Protein AF-A0A7S2BWW7-F1 (afdb_monomer_lite)

pLDDT: mean 84.03, std 14.35, range [39.75, 96.69]

Organism: NCBI:txid236787

Structure (mmCIF, N/CA/C/O backbone):
data_AF-A0A7S2BWW7-F1
#
_entry.id   AF-A0A7S2BWW7-F1
#
loop_
_atom_site.group_PDB
_atom_site.id
_atom_site.type_symbol
_atom_site.label_atom_id
_atom_site.label_alt_id
_atom_site.label_comp_id
_atom_site.label_asym_id
_atom_site.label_entity_id
_atom_site.label_seq_id
_atom_site.pdbx_PDB_ins_code
_atom_site.Cartn_x
_atom_site.Cartn_y
_atom_site.Cartn_z
_atom_site.occupancy
_atom_site.B_iso_or_equiv
_atom_site.auth_seq_id
_atom_site.auth_comp_id
_atom_site.auth_asym_id
_atom_site.auth_atom_id
_atom_site.pdbx_PDB_model_num
ATOM 1 N N . GLY A 1 1 ? 4.206 -3.929 -19.848 1.00 82.94 1 GLY A N 1
ATOM 2 C CA . GLY A 1 1 ? 3.733 -5.134 -20.557 1.00 82.94 1 GLY A CA 1
ATOM 3 C C . GLY A 1 1 ? 4.224 -6.505 -20.067 1.00 82.94 1 GLY A C 1
ATOM 4 O O . GLY A 1 1 ? 3.739 -7.484 -20.612 1.00 82.94 1 GLY A O 1
ATOM 5 N N . VAL A 1 2 ? 5.142 -6.658 -19.105 1.00 87.12 2 VAL A N 1
ATOM 6 C CA . VAL A 1 2 ? 5.668 -7.960 -18.626 1.00 87.12 2 VAL A CA 1
ATOM 7 C C . VAL A 1 2 ? 4.567 -8.856 -18.038 1.00 87.12 2 VAL A C 1
ATOM 9 O O . VAL A 1 2 ? 4.389 -9.990 -18.489 1.00 87.12 2 VAL A O 1
ATOM 12 N N . ASP A 1 3 ? 3.767 -8.343 -17.098 1.00 87.44 3 ASP A N 1
ATOM 13 C CA . ASP A 1 3 ? 2.652 -9.113 -16.510 1.00 87.44 3 ASP A CA 1
ATOM 14 C C . ASP A 1 3 ? 1.534 -9.364 -17.531 1.00 87.44 3 ASP A C 1
ATOM 16 O O . ASP A 1 3 ? 0.831 -10.370 -17.484 1.00 87.44 3 ASP A O 1
ATOM 20 N N . ARG A 1 4 ? 1.416 -8.466 -18.512 1.00 88.38 4 ARG A N 1
ATOM 21 C CA . ARG A 1 4 ? 0.372 -8.467 -19.541 1.00 88.38 4 ARG A CA 1
ATOM 22 C C . ARG A 1 4 ? 0.816 -9.100 -20.854 1.00 88.38 4 ARG A C 1
ATOM 24 O O . ARG A 1 4 ? 0.099 -9.011 -21.839 1.00 88.38 4 ARG A O 1
ATOM 31 N N . ARG A 1 5 ? 1.961 -9.790 -20.884 1.00 89.50 5 ARG A N 1
ATOM 32 C CA . ARG A 1 5 ? 2.570 -10.360 -22.103 1.00 89.50 5 ARG A CA 1
ATOM 33 C C . ARG A 1 5 ? 1.681 -11.332 -22.887 1.00 89.50 5 ARG A C 1
ATOM 35 O O . ARG A 1 5 ? 1.943 -11.561 -24.057 1.00 89.50 5 ARG A O 1
ATOM 42 N N . GLY A 1 6 ? 0.652 -11.910 -22.262 1.00 87.94 6 GLY A N 1
ATOM 43 C CA . GLY A 1 6 ? -0.343 -12.762 -22.928 1.00 87.94 6 GLY A CA 1
ATOM 44 C C . GLY A 1 6 ? -1.545 -12.006 -23.513 1.00 87.94 6 GLY A C 1
ATOM 45 O O . GLY A 1 6 ? -2.359 -12.603 -24.209 1.00 87.94 6 GLY A O 1
ATOM 46 N N . GLN A 1 7 ? -1.672 -10.708 -23.240 1.00 90.44 7 GLN A N 1
ATOM 47 C CA . GLN A 1 7 ? -2.794 -9.864 -23.651 1.00 90.44 7 GLN A CA 1
ATOM 48 C C . GLN A 1 7 ? -2.414 -9.032 -24.878 1.00 90.44 7 GLN A C 1
ATOM 50 O O . GLN A 1 7 ? -1.269 -8.613 -25.021 1.00 90.44 7 GLN A O 1
ATOM 55 N N . PHE A 1 8 ? -3.361 -8.756 -25.772 1.00 87.06 8 PHE A N 1
ATOM 56 C CA . PHE A 1 8 ? -3.131 -7.820 -26.877 1.00 87.06 8 PHE A CA 1
ATOM 57 C C . PHE A 1 8 ? -3.004 -6.373 -26.341 1.00 87.06 8 PHE A C 1
ATOM 59 O O . PHE A 1 8 ? -3.769 -6.023 -25.444 1.00 87.06 8 PHE A O 1
ATOM 66 N N . PRO A 1 9 ? -2.087 -5.519 -26.854 1.00 89.19 9 PRO A N 1
ATOM 67 C CA . PRO A 1 9 ? -1.136 -5.751 -27.953 1.00 89.19 9 PRO A CA 1
ATOM 68 C C . PRO A 1 9 ? 0.199 -6.400 -27.530 1.00 89.19 9 PRO A C 1
ATOM 70 O O . PRO A 1 9 ? 1.048 -6.688 -28.376 1.00 89.19 9 PRO A O 1
ATOM 73 N N . TYR A 1 10 ? 0.406 -6.652 -26.237 1.00 89.56 10 TYR A N 1
ATOM 74 C CA . TYR A 1 10 ? 1.657 -7.182 -25.684 1.00 89.56 10 TYR A CA 1
ATOM 75 C C . TYR A 1 10 ? 2.023 -8.582 -26.170 1.00 89.56 10 TYR A C 1
ATOM 77 O O . TYR A 1 10 ? 3.206 -8.862 -26.334 1.00 89.56 10 TYR A O 1
ATOM 85 N N . SER A 1 11 ? 1.042 -9.436 -26.452 1.00 90.56 11 SER A N 1
ATOM 86 C CA . SER A 1 11 ? 1.263 -10.769 -27.024 1.00 90.56 11 SER A CA 1
ATOM 87 C C . SER A 1 11 ? 1.944 -10.714 -28.388 1.00 90.56 11 SER A C 1
ATOM 89 O O . SER A 1 11 ? 2.848 -11.503 -28.655 1.00 90.56 11 SER A O 1
ATOM 91 N N . VAL A 1 12 ? 1.587 -9.729 -29.217 1.00 89.88 12 VAL A N 1
ATOM 92 C CA . VAL A 1 12 ? 2.228 -9.487 -30.517 1.00 89.88 12 VAL A CA 1
ATOM 93 C C . VAL A 1 12 ? 3.629 -8.910 -30.317 1.00 89.88 12 VAL A C 1
ATOM 95 O O . VAL A 1 12 ? 4.594 -9.400 -30.901 1.00 89.88 12 VAL A O 1
ATOM 98 N N . ALA A 1 13 ? 3.773 -7.921 -29.430 1.00 85.81 13 ALA A N 1
ATOM 99 C CA . ALA A 1 13 ? 5.078 -7.347 -29.096 1.00 85.81 13 ALA A CA 1
ATOM 100 C C . ALA A 1 13 ? 6.047 -8.379 -28.479 1.00 85.81 13 ALA A C 1
ATOM 102 O O . ALA A 1 13 ? 7.264 -8.248 -28.604 1.00 85.81 13 ALA A O 1
ATOM 103 N N . ASN A 1 14 ? 5.517 -9.421 -27.834 1.00 91.69 14 ASN A N 1
ATOM 104 C CA . ASN A 1 14 ? 6.282 -10.491 -27.208 1.00 91.69 14 ASN A CA 1
ATOM 105 C C . ASN A 1 14 ? 6.541 -11.701 -28.121 1.00 91.69 14 ASN A C 1
ATOM 107 O O . ASN A 1 14 ? 7.095 -12.687 -27.651 1.00 91.69 14 ASN A O 1
ATOM 111 N N . MET A 1 15 ? 6.215 -11.663 -29.418 1.00 87.62 15 MET A N 1
ATOM 112 C CA . MET A 1 15 ? 6.490 -12.801 -30.316 1.00 87.62 15 MET A CA 1
ATOM 113 C C . MET A 1 15 ? 7.976 -13.209 -30.349 1.00 87.62 15 MET A C 1
ATOM 115 O O . MET A 1 15 ? 8.292 -14.372 -30.578 1.00 87.62 15 MET A O 1
ATOM 119 N N . GLY A 1 16 ? 8.893 -12.276 -30.070 1.00 88.31 16 GLY A N 1
ATOM 120 C CA . GLY A 1 16 ? 10.329 -12.547 -29.915 1.00 88.31 16 GLY A CA 1
ATOM 121 C C . GLY A 1 16 ? 10.771 -12.994 -28.510 1.00 88.31 16 GLY A C 1
ATOM 122 O O . GLY A 1 16 ? 11.973 -13.064 -28.249 1.00 88.31 16 GLY A O 1
ATOM 123 N N . GLY A 1 17 ? 9.839 -13.222 -27.577 1.00 91.94 17 GLY A N 1
ATOM 124 C CA . GLY A 1 17 ? 10.102 -13.633 -26.190 1.00 91.94 17 GLY A CA 1
ATOM 125 C C . GLY A 1 17 ? 10.808 -12.578 -25.329 1.00 91.94 17 GLY A C 1
ATOM 126 O O . GLY A 1 17 ? 11.401 -12.899 -24.299 1.00 91.94 17 GLY A O 1
ATOM 127 N N . ALA A 1 18 ? 10.820 -11.312 -25.754 1.00 91.44 18 ALA A N 1
ATOM 128 C CA . ALA A 1 18 ? 11.543 -10.250 -25.057 1.00 91.44 18 ALA A CA 1
ATOM 129 C C . ALA A 1 18 ? 10.954 -9.944 -23.668 1.00 91.44 18 ALA A C 1
ATOM 131 O O . ALA A 1 18 ? 11.709 -9.706 -22.725 1.00 91.44 18 ALA A O 1
ATOM 132 N N . LEU A 1 19 ? 9.624 -9.969 -23.522 1.00 91.06 19 LEU A N 1
ATOM 133 C CA . LEU A 1 19 ? 8.954 -9.771 -22.234 1.00 91.06 19 LEU A CA 1
ATOM 134 C C . LEU A 1 19 ? 9.100 -11.004 -21.337 1.00 91.06 19 LEU A C 1
ATOM 136 O O . LEU A 1 19 ? 9.263 -10.833 -20.133 1.00 91.06 19 LEU A O 1
ATOM 140 N N . ASP A 1 20 ? 9.137 -12.217 -21.899 1.00 92.88 20 ASP A N 1
ATOM 141 C CA . ASP A 1 20 ? 9.415 -13.437 -21.123 1.00 92.88 20 ASP A CA 1
ATOM 142 C C . ASP A 1 20 ? 10.824 -13.422 -20.522 1.00 92.88 20 ASP A C 1
ATOM 144 O O . ASP A 1 20 ? 11.002 -13.753 -19.352 1.00 92.88 20 ASP A O 1
ATOM 148 N N . LYS A 1 21 ? 11.830 -12.967 -21.281 1.00 94.19 21 LYS A N 1
ATOM 149 C CA . LYS A 1 21 ? 13.199 -12.800 -20.762 1.00 94.19 21 LYS A CA 1
ATOM 150 C C . LYS A 1 21 ? 13.267 -11.787 -19.619 1.00 94.19 21 LYS A C 1
ATOM 152 O O . LYS A 1 21 ? 13.989 -12.016 -18.653 1.00 94.19 21 LYS A O 1
ATOM 157 N N . ARG A 1 22 ? 12.518 -10.682 -19.715 1.00 93.06 22 ARG A N 1
ATOM 158 C CA . ARG A 1 22 ? 12.425 -9.685 -18.634 1.00 93.06 22 ARG A CA 1
ATOM 159 C C . ARG A 1 22 ? 11.737 -10.264 -17.400 1.00 93.06 22 ARG A C 1
ATOM 161 O O . ARG A 1 22 ? 12.265 -10.117 -16.308 1.00 93.06 22 ARG A O 1
ATOM 168 N N . LEU A 1 23 ? 10.635 -10.995 -17.577 1.00 93.00 23 LEU A N 1
ATOM 169 C CA . LEU A 1 23 ? 9.973 -11.687 -16.470 1.00 93.00 23 LEU A CA 1
ATOM 170 C C . LEU A 1 23 ? 10.906 -12.687 -15.780 1.00 93.00 23 LEU A C 1
ATOM 172 O O . LEU A 1 23 ? 10.939 -12.751 -14.557 1.00 93.00 23 LEU A O 1
ATOM 176 N N . ALA A 1 24 ? 11.669 -13.459 -16.554 1.00 93.94 24 ALA A N 1
ATOM 177 C CA . ALA A 1 24 ? 12.624 -14.412 -16.004 1.00 93.94 24 ALA A CA 1
ATOM 178 C C . ALA A 1 24 ? 13.723 -13.712 -15.185 1.00 93.94 24 ALA A C 1
ATOM 180 O O . ALA A 1 24 ? 14.123 -14.226 -14.144 1.00 93.94 24 ALA A O 1
ATOM 181 N N . ALA A 1 25 ? 14.181 -12.532 -15.618 1.00 95.19 25 ALA A N 1
ATOM 182 C CA . ALA A 1 25 ? 15.128 -11.721 -14.855 1.00 95.19 25 ALA A CA 1
ATOM 183 C C . ALA A 1 25 ? 14.519 -11.210 -13.537 1.00 95.19 25 ALA A C 1
ATOM 185 O O . ALA A 1 25 ? 15.155 -11.344 -12.492 1.00 95.19 25 ALA A O 1
ATOM 186 N N . ASP A 1 26 ? 13.278 -10.710 -13.570 1.00 94.81 26 ASP A N 1
ATOM 187 C CA . ASP A 1 26 ? 12.542 -10.284 -12.373 1.00 94.81 26 ASP A CA 1
ATOM 188 C C . ASP A 1 26 ? 12.417 -11.449 -11.377 1.00 94.81 26 ASP A C 1
ATOM 190 O O . ASP A 1 26 ? 12.791 -11.332 -10.213 1.00 94.81 26 ASP A O 1
ATOM 194 N N . GLN A 1 27 ? 11.971 -12.619 -11.843 1.00 94.38 27 GLN A N 1
ATOM 195 C CA . GLN A 1 27 ? 11.836 -13.820 -11.014 1.00 94.38 27 GLN A CA 1
ATOM 196 C C . GLN A 1 27 ? 13.178 -14.290 -10.444 1.00 94.38 27 GLN A C 1
ATOM 198 O O . GLN A 1 27 ? 13.248 -14.670 -9.276 1.00 94.38 27 GLN A O 1
ATOM 203 N N . ALA A 1 28 ? 14.251 -14.246 -11.235 1.00 96.12 28 ALA A N 1
ATOM 204 C CA . ALA A 1 28 ? 15.587 -14.601 -10.771 1.00 96.12 28 ALA A CA 1
ATOM 205 C C . ALA A 1 28 ? 16.076 -13.661 -9.659 1.00 96.12 28 ALA A C 1
ATOM 207 O O . ALA A 1 28 ? 16.672 -14.134 -8.690 1.00 96.12 28 ALA A O 1
ATOM 208 N N . LEU A 1 29 ? 15.793 -12.357 -9.760 1.00 96.06 29 LEU A N 1
ATOM 209 C CA . LEU A 1 29 ? 16.108 -11.385 -8.714 1.00 96.06 29 LEU A CA 1
ATOM 210 C C . LEU A 1 29 ? 15.340 -11.686 -7.422 1.00 96.06 29 LEU A C 1
ATOM 212 O O . LEU A 1 29 ? 15.955 -11.750 -6.359 1.00 96.06 29 LEU A O 1
ATOM 216 N N . VAL A 1 30 ? 14.029 -11.932 -7.515 1.00 94.50 30 VAL A N 1
ATOM 217 C CA . VAL A 1 30 ? 13.186 -12.276 -6.355 1.00 94.50 30 VAL A CA 1
ATOM 218 C C . VAL A 1 30 ? 13.676 -13.560 -5.682 1.00 94.50 30 VAL A C 1
ATOM 220 O O . VAL A 1 30 ? 13.847 -13.602 -4.466 1.00 94.50 30 VAL A O 1
ATOM 223 N N . LEU A 1 31 ? 13.965 -14.608 -6.457 1.00 94.56 31 LEU A N 1
ATOM 224 C CA . LEU A 1 31 ? 14.491 -15.866 -5.920 1.00 94.56 31 LEU A CA 1
ATOM 225 C C . LEU A 1 31 ? 15.867 -15.683 -5.268 1.00 94.56 31 LEU A C 1
ATOM 227 O O . LEU A 1 31 ? 16.129 -16.264 -4.215 1.00 94.56 31 LEU A O 1
ATOM 231 N N . ALA A 1 32 ? 16.742 -14.868 -5.862 1.00 96.25 32 ALA A N 1
ATOM 232 C CA . ALA A 1 32 ? 18.043 -14.554 -5.283 1.00 96.25 32 ALA A CA 1
ATOM 233 C C . ALA A 1 32 ? 17.909 -13.770 -3.970 1.00 96.25 32 ALA A C 1
ATOM 235 O O . ALA A 1 32 ? 18.630 -14.075 -3.021 1.00 96.25 32 ALA A O 1
ATOM 236 N N . SER A 1 33 ? 16.983 -12.810 -3.908 1.00 95.94 33 SER A N 1
ATOM 237 C CA . SER A 1 33 ? 16.642 -12.062 -2.695 1.00 95.94 33 SER A CA 1
ATOM 238 C C . SER A 1 33 ? 16.185 -13.006 -1.586 1.00 95.94 33 SER A C 1
ATOM 240 O O . SER A 1 33 ? 16.780 -13.006 -0.510 1.00 95.94 33 SER A O 1
ATOM 242 N N . LEU A 1 34 ? 15.226 -13.893 -1.870 1.00 92.38 34 LEU A N 1
ATOM 243 C CA . LEU A 1 34 ? 14.735 -14.884 -0.908 1.00 92.38 34 LEU A CA 1
ATOM 244 C C . LEU A 1 34 ? 15.844 -15.826 -0.419 1.00 92.38 34 LEU A C 1
ATOM 246 O O . LEU A 1 34 ? 15.897 -16.158 0.762 1.00 92.38 34 LEU A O 1
ATOM 250 N N . ALA A 1 35 ? 16.737 -16.254 -1.314 1.00 93.94 35 ALA A N 1
ATOM 251 C CA . ALA A 1 35 ? 17.821 -17.175 -0.978 1.00 93.94 35 ALA A CA 1
ATOM 252 C C . ALA A 1 35 ? 18.958 -16.519 -0.177 1.00 93.94 35 ALA A C 1
ATOM 254 O O . ALA A 1 35 ? 19.636 -17.201 0.589 1.00 93.94 35 ALA A O 1
ATOM 255 N N . ARG A 1 36 ? 19.210 -15.221 -0.384 1.00 95.31 36 ARG A N 1
ATOM 256 C CA . ARG A 1 36 ? 20.367 -14.504 0.183 1.00 95.31 36 ARG A CA 1
ATOM 257 C C . ARG A 1 36 ? 19.999 -13.477 1.254 1.00 95.31 36 ARG A C 1
ATOM 259 O O . ARG A 1 36 ? 20.901 -12.961 1.903 1.00 95.31 36 ARG A O 1
ATOM 266 N N . GLY A 1 37 ? 18.714 -13.192 1.443 1.00 93.25 37 GLY A N 1
ATOM 267 C CA . GLY A 1 37 ? 18.208 -12.274 2.461 1.00 93.25 37 GLY A CA 1
ATOM 268 C C . GLY A 1 37 ? 18.515 -10.800 2.190 1.00 93.25 37 GLY A C 1
ATOM 269 O O . GLY A 1 37 ? 18.828 -10.081 3.133 1.00 93.25 37 GLY A O 1
ATOM 270 N N . PHE A 1 38 ? 18.463 -10.350 0.931 1.00 94.19 38 PHE A N 1
ATOM 271 C CA . PHE A 1 38 ? 18.562 -8.922 0.590 1.00 94.19 38 PHE A CA 1
ATOM 272 C C . PHE A 1 38 ? 17.223 -8.386 0.086 1.00 94.19 38 PHE A C 1
ATOM 274 O O . PHE A 1 38 ? 16.491 -9.116 -0.577 1.00 94.19 38 PHE A O 1
ATOM 281 N N . ASP A 1 39 ? 16.921 -7.117 0.350 1.00 94.62 39 ASP A N 1
ATOM 282 C CA . ASP A 1 39 ? 15.715 -6.472 -0.174 1.00 94.62 39 ASP A CA 1
ATOM 283 C C . ASP A 1 39 ? 15.872 -6.110 -1.654 1.00 94.62 39 ASP A C 1
ATOM 285 O O . ASP A 1 39 ? 16.962 -5.758 -2.113 1.00 94.62 39 ASP A O 1
ATOM 289 N N . TYR A 1 40 ? 14.778 -6.161 -2.409 1.00 95.06 40 TYR A N 1
ATOM 290 C CA . TYR A 1 40 ? 14.765 -5.758 -3.816 1.00 95.06 40 TYR A CA 1
ATOM 291 C C . TYR A 1 40 ? 13.664 -4.745 -4.112 1.00 95.06 40 TYR A C 1
ATOM 293 O O . TYR A 1 40 ? 12.627 -4.733 -3.461 1.00 95.06 40 TYR A O 1
ATOM 301 N N . THR A 1 41 ? 13.848 -3.971 -5.176 1.00 96.69 41 THR A N 1
ATOM 302 C CA . THR A 1 41 ? 12.787 -3.149 -5.759 1.00 96.69 41 THR A CA 1
ATOM 303 C C . THR A 1 41 ? 12.852 -3.279 -7.272 1.00 96.69 41 THR A C 1
ATOM 305 O O . THR A 1 41 ? 13.916 -3.102 -7.864 1.00 96.69 41 THR A O 1
ATOM 308 N N . ILE A 1 42 ? 11.725 -3.599 -7.910 1.00 96.12 42 ILE A N 1
ATOM 309 C CA . ILE A 1 42 ? 11.623 -3.668 -9.373 1.00 96.12 42 ILE A CA 1
ATOM 310 C C . ILE A 1 42 ? 10.742 -2.517 -9.851 1.00 96.12 42 ILE A C 1
ATOM 312 O O . ILE A 1 42 ? 9.517 -2.560 -9.733 1.00 96.12 42 ILE A O 1
ATOM 316 N N . LEU A 1 43 ? 11.382 -1.499 -10.423 1.00 95.56 43 LEU A N 1
ATOM 317 C CA . LEU A 1 43 ? 10.715 -0.387 -11.089 1.00 95.56 43 LEU A CA 1
ATOM 318 C C . LEU A 1 43 ? 10.574 -0.686 -12.587 1.00 95.56 43 LEU A C 1
ATOM 320 O O . LEU A 1 43 ? 11.559 -0.759 -13.324 1.00 95.56 43 LEU A O 1
ATOM 324 N N . ARG A 1 44 ? 9.335 -0.828 -13.053 1.00 93.06 44 ARG A N 1
ATOM 325 C CA . ARG A 1 44 ? 8.992 -1.041 -14.460 1.00 93.06 44 ARG A CA 1
ATOM 326 C C . ARG A 1 44 ? 8.583 0.278 -15.098 1.00 93.06 44 ARG A C 1
ATOM 328 O O . ARG A 1 44 ? 7.507 0.810 -14.840 1.00 93.06 44 ARG A O 1
ATOM 335 N N . VAL A 1 45 ? 9.450 0.789 -15.959 1.00 90.56 45 VAL A N 1
ATOM 336 C CA . VAL A 1 45 ? 9.197 2.012 -16.723 1.00 90.56 45 VAL A CA 1
ATOM 337 C C . VAL A 1 45 ? 8.676 1.684 -18.119 1.00 90.56 45 VAL A C 1
ATOM 339 O O . VAL A 1 45 ? 9.163 0.759 -18.778 1.00 90.56 45 VAL A O 1
ATOM 342 N N . GLY A 1 46 ? 7.671 2.445 -18.554 1.00 84.25 46 GLY A N 1
ATOM 343 C CA . GLY A 1 46 ? 7.151 2.408 -19.917 1.00 84.25 46 GLY A CA 1
ATOM 344 C C . GLY A 1 46 ? 8.134 2.998 -20.933 1.00 84.25 46 GLY A C 1
ATOM 345 O O . GLY A 1 46 ? 9.347 3.067 -20.718 1.00 84.25 46 GLY A O 1
ATOM 346 N N . LYS A 1 47 ? 7.614 3.440 -22.081 1.00 87.38 47 LYS A N 1
ATOM 347 C CA . LYS A 1 47 ? 8.435 4.133 -23.079 1.00 87.38 47 LYS A CA 1
ATOM 348 C C . LYS A 1 47 ? 8.943 5.449 -22.485 1.00 87.38 47 LYS A C 1
ATOM 350 O O . LYS A 1 47 ? 8.140 6.312 -22.138 1.00 87.38 47 LYS A O 1
ATOM 355 N N . ILE A 1 48 ? 10.265 5.605 -22.419 1.00 88.44 48 ILE A N 1
ATOM 356 C CA . ILE A 1 48 ? 10.874 6.859 -21.980 1.00 88.44 48 ILE A CA 1
ATOM 357 C C . ILE A 1 48 ? 10.725 7.889 -23.103 1.00 88.44 48 ILE A C 1
ATOM 359 O O . ILE A 1 48 ? 11.257 7.698 -24.200 1.00 88.44 48 ILE A O 1
ATOM 363 N N . ALA A 1 49 ? 9.974 8.956 -22.844 1.00 81.50 49 ALA A N 1
ATOM 364 C CA . ALA A 1 49 ? 9.896 10.109 -23.731 1.00 81.50 49 ALA A CA 1
ATOM 365 C C . ALA A 1 49 ? 11.078 11.051 -23.448 1.00 81.50 49 ALA A C 1
ATOM 367 O O . ALA A 1 49 ? 11.415 11.319 -22.290 1.00 81.50 49 ALA A O 1
ATOM 368 N N . SER A 1 50 ? 11.741 11.521 -24.506 1.00 64.50 50 SER A N 1
ATOM 369 C CA . SER A 1 50 ? 12.835 12.486 -24.400 1.00 64.50 50 SER A CA 1
ATOM 370 C C . SER A 1 50 ? 12.267 13.874 -24.109 1.00 64.50 50 SER A C 1
ATOM 372 O O . SER A 1 50 ? 11.478 14.375 -24.904 1.00 64.50 50 SER A O 1
ATOM 374 N N . GLU A 1 51 ? 12.725 14.462 -23.001 1.00 63.66 51 GLU A N 1
ATOM 375 C CA . GLU A 1 51 ? 12.415 15.810 -22.494 1.00 63.66 51 GLU A CA 1
ATOM 376 C C . GLU A 1 51 ? 11.068 15.952 -21.771 1.00 63.66 51 GLU A C 1
ATOM 378 O O . GLU A 1 51 ? 10.072 16.410 -22.322 1.00 63.66 51 GLU A O 1
ATOM 383 N N . GLY A 1 52 ? 11.076 15.604 -20.482 1.00 58.91 52 GLY A N 1
ATOM 384 C CA . GLY A 1 52 ? 10.106 16.118 -19.517 1.00 58.91 52 GLY A CA 1
ATOM 385 C C . GLY A 1 52 ? 10.780 17.082 -18.546 1.00 58.91 52 GLY A C 1
ATOM 386 O O . GLY A 1 52 ? 12.001 17.041 -18.357 1.00 58.91 52 GLY A O 1
ATOM 387 N N . LYS A 1 53 ? 9.997 17.971 -17.941 1.00 61.50 53 LYS A N 1
ATOM 388 C CA . LYS A 1 53 ? 10.484 18.861 -16.880 1.00 61.50 53 LYS A CA 1
ATOM 389 C C . LYS A 1 53 ? 10.689 18.066 -15.589 1.00 61.50 53 LYS A C 1
ATOM 391 O O . LYS A 1 53 ? 10.043 17.047 -15.362 1.00 61.50 53 LYS A O 1
ATOM 396 N N . ALA A 1 54 ? 11.581 18.549 -14.726 1.00 59.34 54 ALA A N 1
ATOM 397 C CA . ALA A 1 54 ? 11.599 18.094 -13.340 1.00 59.34 54 ALA A CA 1
ATOM 398 C C . ALA A 1 54 ? 10.230 18.399 -12.701 1.00 59.34 54 ALA A C 1
ATOM 400 O O . ALA A 1 54 ? 9.688 19.486 -12.924 1.00 59.34 54 ALA A O 1
ATOM 401 N N . SER A 1 55 ? 9.689 17.444 -11.939 1.00 65.75 55 SER A N 1
ATOM 402 C CA . SER A 1 55 ? 8.426 17.580 -11.198 1.00 65.75 55 SER A CA 1
ATOM 403 C C . SER A 1 55 ? 7.148 17.597 -12.059 1.00 65.75 55 SER A C 1
ATOM 405 O O . SER A 1 55 ? 6.247 18.417 -11.879 1.00 65.75 55 SER A O 1
ATOM 407 N N . GLU A 1 56 ? 7.050 16.682 -13.021 1.00 79.88 56 GLU A N 1
ATOM 408 C CA . GLU A 1 56 ? 5.794 16.404 -13.729 1.00 79.88 56 GLU A CA 1
ATOM 409 C C . GLU A 1 56 ? 4.833 15.583 -12.865 1.00 79.88 56 GLU A C 1
ATOM 411 O O . GLU A 1 56 ? 5.261 14.817 -12.006 1.00 79.88 56 GLU A O 1
ATOM 416 N N . GLY A 1 57 ? 3.528 15.711 -13.117 1.00 88.44 57 GLY A N 1
ATOM 417 C CA . GLY A 1 57 ? 2.535 14.852 -12.482 1.00 88.44 57 GLY A CA 1
ATOM 418 C C . GLY A 1 57 ? 2.827 13.377 -12.748 1.00 88.44 57 GLY A C 1
ATOM 419 O O . GLY A 1 57 ? 3.184 12.987 -13.865 1.00 88.44 57 GLY A O 1
ATOM 420 N N . ALA A 1 58 ? 2.698 12.562 -11.704 1.00 92.12 58 ALA A N 1
ATOM 421 C CA . ALA A 1 58 ? 3.059 11.155 -11.728 1.00 92.12 58 ALA A CA 1
ATOM 422 C C . ALA A 1 58 ? 1.933 10.279 -11.203 1.00 92.12 58 ALA A C 1
ATOM 424 O O . ALA A 1 58 ? 1.219 10.637 -10.265 1.00 92.12 58 ALA A O 1
ATOM 425 N N . THR A 1 59 ? 1.842 9.082 -11.766 1.00 93.75 59 THR A N 1
ATOM 426 C CA . THR A 1 59 ? 1.023 8.006 -11.228 1.00 93.75 59 THR A CA 1
ATOM 427 C C . THR A 1 59 ? 1.855 6.747 -11.070 1.00 93.75 59 THR A C 1
ATOM 429 O O . THR A 1 59 ? 2.711 6.432 -11.895 1.00 93.75 59 THR A O 1
ATOM 432 N N . LEU A 1 60 ? 1.591 6.031 -9.984 1.00 94.44 60 LEU A N 1
ATOM 433 C CA . LEU A 1 60 ? 2.252 4.793 -9.600 1.00 94.44 60 LEU A CA 1
ATOM 434 C C . LEU A 1 60 ? 1.194 3.699 -9.456 1.00 94.44 60 LEU A C 1
ATOM 436 O O . LEU A 1 60 ? 0.120 3.952 -8.893 1.00 94.44 60 LEU A O 1
ATOM 440 N N . ALA A 1 61 ? 1.496 2.499 -9.952 1.00 93.06 61 ALA A N 1
ATOM 441 C CA . ALA A 1 61 ? 0.662 1.312 -9.786 1.00 93.06 61 ALA A CA 1
ATOM 442 C C . ALA 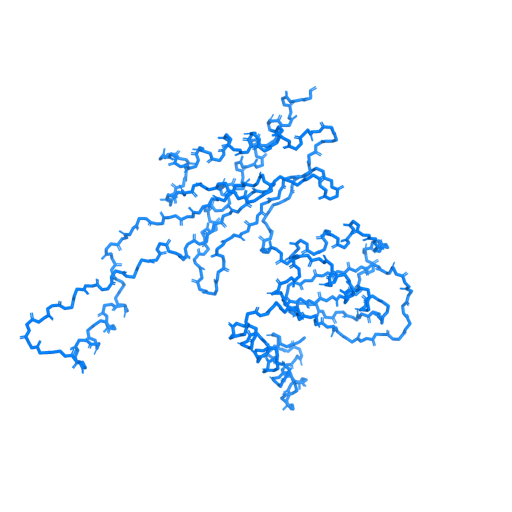A 1 61 ? 1.497 0.068 -9.464 1.00 93.06 61 ALA A C 1
ATOM 444 O O . ALA A 1 61 ? 2.611 -0.093 -9.961 1.00 93.06 61 ALA A O 1
ATOM 445 N N . VAL A 1 62 ? 0.922 -0.841 -8.676 1.00 91.75 62 VAL A N 1
ATOM 446 C CA . VAL A 1 62 ? 1.520 -2.148 -8.367 1.00 91.75 62 VAL A CA 1
ATOM 447 C C . VAL A 1 62 ? 1.688 -2.974 -9.648 1.00 91.75 62 VAL A C 1
ATOM 449 O O . VAL A 1 62 ? 0.836 -2.949 -10.545 1.00 91.75 62 VAL A O 1
ATOM 452 N N . GLY A 1 63 ? 2.791 -3.718 -9.722 1.00 91.25 63 GLY A N 1
ATOM 453 C CA . GLY A 1 63 ? 3.135 -4.563 -10.859 1.00 91.25 63 GLY A CA 1
ATOM 454 C C . GLY A 1 63 ? 3.383 -3.751 -12.127 1.00 91.25 63 GLY A C 1
ATOM 455 O O . GLY A 1 63 ? 4.020 -2.701 -12.106 1.00 91.25 63 GLY A O 1
ATOM 456 N N . ASP A 1 64 ? 2.889 -4.253 -13.251 1.00 89.12 64 ASP A N 1
ATOM 457 C CA . ASP A 1 64 ? 2.992 -3.610 -14.561 1.00 89.12 64 ASP A CA 1
ATOM 458 C C . ASP A 1 64 ? 1.610 -3.282 -15.121 1.00 89.12 64 ASP A C 1
ATOM 460 O O . ASP A 1 64 ? 1.140 -3.923 -16.063 1.00 89.12 64 ASP A O 1
ATOM 464 N N . SER A 1 65 ? 0.953 -2.304 -14.503 1.00 88.88 65 SER A N 1
ATOM 465 C CA . SER A 1 65 ? -0.432 -1.935 -14.820 1.00 88.88 65 SER A CA 1
ATOM 466 C C . SER A 1 65 ? -0.550 -0.653 -15.650 1.00 88.88 65 SER A C 1
ATOM 468 O O . SER A 1 65 ? -1.626 -0.376 -16.171 1.00 88.88 65 SER A O 1
ATOM 470 N N . LEU A 1 66 ? 0.530 0.123 -15.786 1.00 90.69 66 LEU A N 1
ATOM 471 C CA . LEU A 1 66 ? 0.538 1.392 -16.522 1.00 90.69 66 LEU A CA 1
ATOM 472 C C . LEU A 1 66 ? 1.061 1.220 -17.955 1.00 90.69 66 LEU A C 1
ATOM 474 O O . LEU A 1 66 ? 1.975 0.429 -18.200 1.00 90.69 66 LEU A O 1
ATOM 478 N N . ASP A 1 67 ? 0.478 1.977 -18.887 1.00 83.69 67 ASP A N 1
ATOM 479 C CA . ASP A 1 67 ? 0.797 1.944 -20.327 1.00 83.69 67 ASP A CA 1
ATOM 480 C C . ASP A 1 67 ? 1.378 3.234 -20.880 1.00 83.69 67 ASP A C 1
ATOM 482 O O . ASP A 1 67 ? 1.946 3.242 -21.976 1.00 83.69 67 ASP A O 1
ATOM 486 N N . ASP A 1 68 ? 1.239 4.315 -20.127 1.00 84.56 68 ASP A N 1
ATOM 487 C CA . ASP A 1 68 ? 1.636 5.630 -20.577 1.00 84.56 68 ASP A CA 1
ATOM 488 C C . ASP A 1 68 ? 3.162 5.795 -20.584 1.00 84.56 68 ASP A C 1
ATOM 490 O O . ASP A 1 68 ? 3.930 5.052 -19.958 1.00 84.56 68 ASP A O 1
ATOM 494 N N . GLY A 1 69 ? 3.613 6.784 -21.355 1.00 87.75 69 GLY A N 1
ATOM 495 C CA . GLY A 1 69 ? 5.013 7.180 -21.369 1.00 87.75 69 GLY A CA 1
ATOM 496 C C . GLY A 1 69 ? 5.454 7.720 -20.010 1.00 87.75 69 GLY A C 1
ATOM 497 O O . GLY A 1 69 ? 4.651 8.221 -19.222 1.00 87.75 69 GLY A O 1
ATOM 498 N N . VAL A 1 70 ? 6.756 7.633 -19.758 1.00 91.56 70 VAL A N 1
ATOM 499 C CA . VAL A 1 70 ? 7.392 8.280 -18.610 1.00 91.56 70 VAL A CA 1
ATOM 500 C C . VAL A 1 70 ? 8.497 9.204 -19.111 1.00 91.56 70 VAL A C 1
ATOM 502 O O . VAL A 1 70 ? 9.248 8.843 -20.018 1.00 91.56 70 VAL A O 1
ATOM 505 N N . SER A 1 71 ? 8.627 10.400 -18.555 1.00 91.44 71 SER A N 1
ATOM 506 C CA . SER A 1 71 ? 9.768 11.256 -18.841 1.00 91.44 71 SER A CA 1
ATOM 507 C C . SER A 1 71 ? 11.021 10.720 -18.155 1.00 91.44 71 SER A C 1
ATOM 509 O O . SER A 1 71 ? 10.965 10.096 -17.094 1.00 91.44 71 SER A O 1
ATOM 511 N N . ALA A 1 72 ? 12.186 10.965 -18.755 1.00 91.12 72 ALA A N 1
ATOM 512 C CA . ALA A 1 72 ? 13.458 10.554 -18.158 1.00 91.12 72 ALA A CA 1
ATOM 513 C C . ALA A 1 72 ? 13.661 11.152 -16.750 1.00 91.12 72 ALA A C 1
ATOM 515 O O . ALA A 1 72 ? 14.172 10.468 -15.865 1.00 91.12 72 ALA A O 1
ATOM 516 N N . ALA A 1 73 ? 13.221 12.399 -16.538 1.00 90.50 73 ALA A N 1
ATOM 517 C CA . ALA A 1 73 ? 13.293 13.075 -15.246 1.00 90.50 73 ALA A CA 1
ATOM 518 C C . ALA A 1 73 ? 12.427 12.373 -14.192 1.00 90.50 73 ALA A C 1
ATOM 520 O O . ALA A 1 73 ? 12.926 12.040 -13.118 1.00 90.50 73 ALA A O 1
ATOM 521 N N . LEU A 1 74 ? 11.167 12.071 -14.522 1.00 91.56 74 LEU A N 1
ATOM 522 C CA . LEU A 1 74 ? 10.259 11.385 -13.607 1.00 91.56 74 LEU A CA 1
ATOM 523 C C . LEU A 1 74 ? 1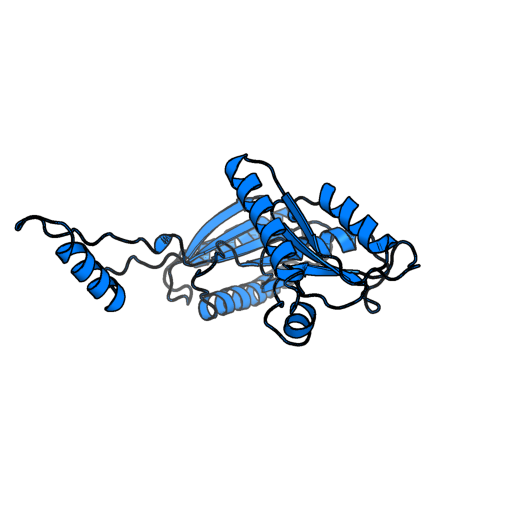0.724 9.955 -13.293 1.00 91.56 74 LEU A C 1
ATOM 525 O O . LEU A 1 74 ? 10.666 9.521 -12.146 1.00 91.56 74 LEU A O 1
ATOM 529 N N . ALA A 1 75 ? 11.229 9.226 -14.292 1.00 92.81 75 ALA A N 1
ATOM 530 C CA . ALA A 1 75 ? 11.783 7.888 -14.091 1.00 92.81 75 ALA A CA 1
ATOM 531 C C . ALA A 1 75 ? 12.998 7.899 -13.145 1.00 92.81 75 ALA A C 1
ATOM 533 O O . ALA A 1 75 ? 13.112 7.030 -12.279 1.00 92.81 75 ALA A O 1
ATOM 534 N N . ALA A 1 76 ? 13.890 8.885 -13.288 1.00 92.62 76 ALA A N 1
ATOM 535 C CA . ALA A 1 76 ? 15.033 9.053 -12.396 1.00 92.62 76 ALA A CA 1
ATOM 536 C C . ALA A 1 76 ? 14.594 9.427 -10.972 1.00 92.62 76 ALA A C 1
ATOM 538 O O . ALA A 1 76 ? 15.108 8.867 -10.006 1.00 92.62 76 ALA A O 1
ATOM 539 N N . GLU A 1 77 ? 13.615 10.323 -10.832 1.00 93.19 77 GLU A N 1
ATOM 540 C CA . GLU A 1 77 ? 13.063 10.700 -9.530 1.00 93.19 77 GLU A CA 1
ATOM 541 C C . GLU A 1 77 ? 12.403 9.505 -8.830 1.00 93.19 77 GLU A C 1
ATOM 543 O O . GLU A 1 77 ? 12.692 9.248 -7.665 1.00 93.19 77 GLU A O 1
ATOM 548 N N . ALA A 1 78 ? 11.610 8.707 -9.550 1.00 94.50 78 ALA A N 1
ATOM 549 C CA . ALA A 1 78 ? 11.000 7.484 -9.030 1.00 94.50 78 ALA A CA 1
ATOM 550 C C . ALA A 1 78 ? 12.039 6.480 -8.515 1.00 94.50 78 ALA A C 1
ATOM 552 O O . ALA A 1 78 ? 11.834 5.852 -7.476 1.00 94.50 78 ALA A O 1
ATOM 553 N N . LEU A 1 79 ? 13.160 6.339 -9.230 1.00 94.94 79 LEU A N 1
ATOM 554 C CA . LEU A 1 79 ? 14.266 5.484 -8.813 1.00 94.94 79 LEU A CA 1
ATOM 555 C C . LEU A 1 79 ? 14.876 5.983 -7.499 1.00 94.94 79 LEU A C 1
ATOM 557 O O . LEU A 1 79 ? 15.039 5.194 -6.572 1.00 94.94 79 LEU A O 1
ATOM 561 N N . VAL A 1 80 ? 15.153 7.285 -7.387 1.00 95.12 80 VAL A N 1
ATOM 562 C CA . VAL A 1 80 ? 15.691 7.888 -6.156 1.00 95.12 80 VAL A CA 1
ATOM 563 C C . VAL A 1 80 ? 14.709 7.731 -4.994 1.00 95.12 80 VAL A C 1
ATOM 565 O O . VAL A 1 80 ? 15.107 7.289 -3.920 1.00 95.12 80 VAL A O 1
ATOM 568 N N . GLN A 1 81 ? 13.423 8.013 -5.212 1.00 95.56 81 GLN A N 1
ATOM 569 C CA . GLN A 1 81 ? 12.377 7.839 -4.200 1.00 95.56 81 GLN A CA 1
ATOM 570 C C . GLN A 1 81 ? 12.262 6.376 -3.758 1.00 95.56 81 GLN A C 1
ATOM 572 O O . GLN A 1 81 ? 12.143 6.088 -2.573 1.00 95.56 81 GLN A O 1
ATOM 577 N N . SER A 1 82 ? 12.405 5.417 -4.673 1.00 96.31 82 SER A N 1
ATOM 578 C CA . SER A 1 82 ? 12.394 3.997 -4.305 1.00 96.31 82 SER A CA 1
ATOM 579 C C . SER A 1 82 ? 13.552 3.586 -3.388 1.00 96.31 82 SER A C 1
ATOM 581 O O . SER A 1 82 ? 13.468 2.580 -2.701 1.00 96.31 82 SER A O 1
ATOM 583 N N . MET A 1 83 ? 14.634 4.363 -3.318 1.00 94.44 83 MET A N 1
ATOM 584 C CA . MET A 1 83 ? 15.726 4.074 -2.385 1.00 94.44 83 MET A CA 1
ATOM 585 C C . MET A 1 83 ? 15.442 4.577 -0.965 1.00 94.44 83 MET A C 1
ATOM 587 O O . MET A 1 83 ? 16.079 4.116 -0.020 1.00 94.44 83 MET A O 1
ATOM 591 N N . THR A 1 84 ? 14.519 5.528 -0.799 1.00 91.88 84 THR A N 1
ATOM 592 C CA . THR A 1 84 ? 14.204 6.153 0.497 1.00 91.88 84 THR A CA 1
ATOM 593 C C . THR A 1 84 ? 12.882 5.658 1.081 1.00 91.88 84 THR A C 1
ATOM 595 O O . THR A 1 84 ? 12.709 5.647 2.301 1.00 91.88 84 THR A O 1
ATOM 598 N N . GLN A 1 85 ? 11.962 5.210 0.228 1.00 92.75 85 GLN A N 1
ATOM 599 C CA . GLN A 1 85 ? 10.625 4.773 0.611 1.00 92.75 85 GLN A CA 1
ATOM 600 C C . GLN A 1 85 ? 10.621 3.312 1.065 1.00 92.75 85 GLN A C 1
ATOM 602 O O . GLN A 1 85 ? 10.822 2.396 0.266 1.00 92.75 85 GLN A O 1
ATOM 607 N N . LYS A 1 86 ? 10.313 3.071 2.345 1.00 91.31 86 LYS A N 1
ATOM 608 C CA . LYS A 1 86 ? 10.249 1.711 2.915 1.00 91.31 86 LYS A CA 1
ATOM 609 C C . LYS A 1 86 ? 9.201 0.824 2.246 1.00 91.31 86 LYS A C 1
ATOM 611 O O . LYS A 1 86 ? 9.417 -0.375 2.120 1.00 91.31 86 LYS A O 1
ATOM 616 N N . THR A 1 87 ? 8.086 1.399 1.802 1.00 91.19 87 THR A N 1
ATOM 617 C CA . THR A 1 87 ? 7.009 0.664 1.117 1.00 91.19 87 THR A CA 1
ATOM 618 C C . THR A 1 87 ? 7.434 0.126 -0.249 1.00 91.19 87 THR A C 1
ATOM 620 O O . THR A 1 87 ? 6.756 -0.729 -0.810 1.00 91.19 87 THR A O 1
ATOM 623 N N . SER A 1 88 ? 8.565 0.593 -0.786 1.00 95.06 88 SER A N 1
ATOM 624 C CA . SER A 1 88 ? 9.133 0.060 -2.020 1.00 95.06 88 SER A CA 1
ATOM 625 C C . SER A 1 88 ? 9.940 -1.228 -1.815 1.00 95.06 88 SER A C 1
ATOM 627 O O . SER A 1 88 ? 10.188 -1.942 -2.788 1.00 95.06 88 SER A O 1
ATOM 629 N N . LEU A 1 89 ? 10.332 -1.552 -0.579 1.00 93.38 89 LEU A N 1
ATOM 630 C CA . LEU A 1 89 ? 11.119 -2.746 -0.293 1.00 93.38 89 LEU A CA 1
ATOM 631 C C . LEU A 1 89 ? 10.317 -4.005 -0.626 1.00 93.38 89 LEU A C 1
ATOM 633 O O . LEU A 1 89 ? 9.161 -4.158 -0.235 1.00 93.38 89 LEU A O 1
ATOM 637 N N . ASN A 1 90 ? 10.960 -4.921 -1.341 1.00 93.31 90 ASN A N 1
ATOM 638 C CA . ASN A 1 90 ? 10.392 -6.171 -1.843 1.00 93.31 90 ASN A CA 1
ATOM 639 C C . ASN A 1 90 ? 9.143 -5.967 -2.712 1.00 93.31 90 ASN A C 1
ATOM 641 O O . ASN A 1 90 ? 8.244 -6.810 -2.745 1.00 93.31 90 ASN A O 1
ATOM 645 N N . SER A 1 91 ? 9.091 -4.848 -3.438 1.00 93.94 91 SER A N 1
ATOM 646 C CA . SER A 1 91 ? 7.960 -4.492 -4.291 1.00 93.94 91 SER A CA 1
ATOM 647 C C . SER A 1 91 ? 8.311 -4.537 -5.779 1.00 93.94 91 SER A C 1
ATOM 649 O O . SER A 1 91 ? 9.466 -4.462 -6.209 1.00 93.94 91 SER A O 1
ATOM 651 N N . THR A 1 92 ? 7.273 -4.673 -6.598 1.00 94.88 92 THR A N 1
ATOM 652 C CA . THR A 1 92 ? 7.341 -4.484 -8.048 1.00 94.88 92 THR A CA 1
ATOM 653 C C . THR A 1 92 ? 6.250 -3.512 -8.436 1.00 94.88 92 THR A C 1
ATOM 655 O O . THR A 1 92 ? 5.089 -3.716 -8.075 1.00 94.88 92 THR A O 1
ATOM 658 N N . PHE A 1 93 ? 6.609 -2.456 -9.155 1.00 95.62 93 PHE A N 1
ATOM 659 C CA . PHE A 1 93 ? 5.667 -1.408 -9.519 1.00 95.62 93 PHE A CA 1
ATOM 660 C C . PHE 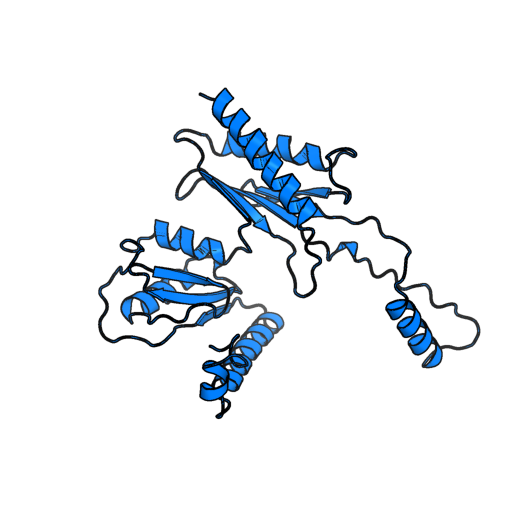A 1 93 ? 6.043 -0.713 -10.814 1.00 95.62 93 PHE A C 1
ATOM 662 O O . PHE A 1 93 ? 7.156 -0.840 -11.320 1.00 95.62 93 PHE A O 1
ATOM 669 N N . SER A 1 94 ? 5.084 0.031 -11.343 1.00 95.19 94 SER A N 1
ATOM 670 C CA . SER A 1 94 ? 5.217 0.817 -12.557 1.00 95.19 94 SER A CA 1
ATOM 671 C C . SER A 1 94 ? 4.914 2.275 -12.272 1.00 95.19 94 SER A C 1
ATOM 673 O O . SER A 1 94 ? 4.138 2.596 -11.368 1.00 95.19 94 SER A O 1
ATOM 675 N N . ILE A 1 95 ? 5.537 3.148 -13.058 1.00 94.56 95 ILE A N 1
ATOM 676 C CA . ILE A 1 95 ? 5.294 4.585 -13.022 1.00 94.56 95 ILE A CA 1
ATOM 677 C C . ILE A 1 95 ? 5.037 5.114 -14.429 1.00 94.56 95 ILE A C 1
ATOM 679 O O . ILE A 1 95 ? 5.638 4.639 -15.397 1.00 94.56 95 ILE A O 1
ATOM 683 N N . ALA A 1 96 ? 4.169 6.114 -14.523 1.00 93.00 96 ALA A N 1
ATOM 684 C CA . ALA A 1 96 ? 3.946 6.868 -15.741 1.00 93.00 96 ALA A CA 1
ATOM 685 C C . ALA A 1 96 ? 3.656 8.343 -15.443 1.00 93.00 96 ALA A C 1
ATOM 687 O O . ALA A 1 96 ? 3.335 8.714 -14.308 1.00 93.00 96 ALA A O 1
ATOM 688 N N . ASN A 1 97 ? 3.764 9.180 -16.474 1.00 91.25 97 ASN A N 1
ATOM 689 C CA . ASN A 1 97 ? 3.290 10.555 -16.407 1.00 91.25 97 ASN A CA 1
ATOM 690 C C . ASN A 1 97 ? 1.768 10.587 -16.234 1.00 91.25 97 ASN A C 1
ATOM 692 O O . ASN A 1 97 ? 1.040 9.890 -16.935 1.00 91.25 97 ASN A O 1
ATOM 696 N N . ASP A 1 98 ? 1.289 11.465 -15.360 1.00 89.94 98 ASP A N 1
ATOM 697 C CA . ASP A 1 98 ? -0.129 11.766 -15.207 1.00 89.94 98 ASP A CA 1
ATOM 698 C C . ASP A 1 98 ? -0.356 13.266 -15.396 1.00 89.94 98 ASP A C 1
ATOM 700 O O . ASP A 1 98 ? -0.064 14.076 -14.520 1.00 89.94 98 ASP A O 1
ATOM 704 N N . ALA A 1 99 ? -0.898 13.641 -16.556 1.00 83.12 99 ALA A N 1
ATOM 705 C CA . ALA A 1 99 ? -1.182 15.035 -16.888 1.00 83.12 99 ALA A CA 1
ATOM 706 C C . ALA A 1 99 ? -2.307 15.653 -16.036 1.00 83.12 99 ALA A C 1
ATOM 708 O O . ALA A 1 99 ? -2.465 16.873 -16.026 1.00 83.12 99 ALA A O 1
ATOM 709 N N . LYS A 1 100 ? -3.118 14.830 -15.359 1.00 84.38 100 LYS A N 1
ATOM 710 C CA . LYS A 1 100 ? -4.162 15.295 -14.435 1.00 84.38 100 LYS A CA 1
ATOM 711 C C . LYS A 1 100 ? -3.615 15.498 -13.028 1.00 84.38 100 LYS A C 1
ATOM 713 O O . LYS A 1 100 ? -4.215 16.244 -12.254 1.00 84.38 100 LYS A O 1
ATOM 718 N N . ALA A 1 101 ? -2.506 14.842 -12.695 1.00 83.69 101 ALA A N 1
ATOM 719 C CA . ALA A 1 101 ? -1.816 15.060 -11.441 1.00 83.69 101 ALA A CA 1
ATOM 720 C C . ALA A 1 101 ? -1.078 16.406 -11.472 1.00 83.69 101 ALA A C 1
ATOM 722 O O . ALA A 1 101 ? -0.507 16.816 -12.484 1.00 83.69 101 ALA A O 1
ATOM 723 N N . GLY A 1 102 ? -1.100 17.108 -10.3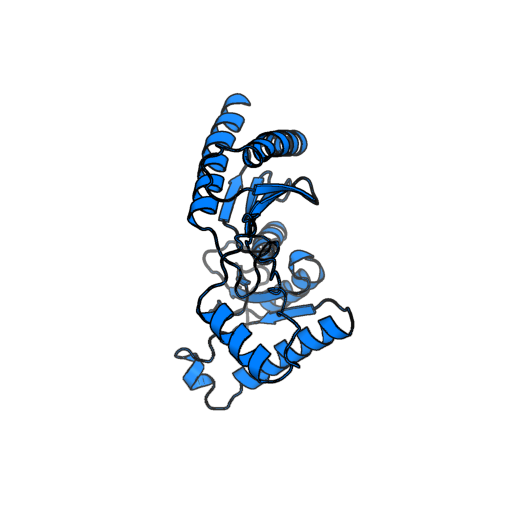40 1.00 83.00 102 GLY A N 1
ATOM 724 C CA . GLY A 1 102 ? -0.263 18.287 -10.144 1.00 83.00 102 GLY A CA 1
ATOM 725 C C . GLY A 1 102 ? 1.223 17.925 -10.097 1.00 83.00 102 GLY A C 1
ATOM 726 O O . GLY A 1 102 ? 1.597 16.756 -10.092 1.00 83.00 102 GLY A O 1
ATOM 727 N N . VAL A 1 103 ? 2.065 18.954 -10.022 1.00 85.75 103 VAL A N 1
ATOM 728 C CA . VAL A 1 103 ? 3.518 18.831 -9.829 1.00 85.75 103 VAL A CA 1
ATOM 729 C C . VAL A 1 103 ? 3.823 17.899 -8.653 1.00 85.75 103 VAL A C 1
ATOM 731 O O . VAL A 1 103 ? 3.309 18.109 -7.548 1.00 85.75 103 VAL A O 1
ATOM 734 N N . THR A 1 104 ? 4.656 16.882 -8.881 1.00 86.88 104 THR A N 1
ATOM 735 C CA . THR A 1 104 ? 5.091 15.972 -7.818 1.00 86.88 104 THR A CA 1
ATOM 736 C C . THR A 1 104 ? 5.949 16.704 -6.795 1.00 86.88 104 THR A C 1
ATOM 738 O O . THR A 1 104 ? 6.833 17.496 -7.116 1.00 86.88 104 THR A O 1
ATOM 741 N N . ASN A 1 105 ? 5.676 16.426 -5.527 1.00 90.12 105 ASN A N 1
ATOM 742 C CA . ASN A 1 105 ? 6.490 16.832 -4.391 1.00 90.12 105 ASN A CA 1
ATOM 743 C C . ASN A 1 105 ? 6.606 15.645 -3.426 1.00 90.12 105 ASN A C 1
ATOM 745 O O . ASN A 1 105 ? 6.022 14.588 -3.674 1.00 90.12 105 ASN A O 1
ATOM 749 N N . GLN A 1 106 ? 7.340 15.806 -2.323 1.00 91.56 106 GLN A N 1
ATOM 750 C CA . GLN A 1 106 ? 7.567 14.698 -1.395 1.00 91.56 106 GLN A CA 1
ATOM 751 C C . GLN A 1 106 ? 6.262 14.113 -0.833 1.00 91.56 106 GLN A C 1
ATOM 753 O O . GLN A 1 106 ? 6.112 12.901 -0.831 1.00 91.56 106 GLN A O 1
ATOM 758 N N . ALA A 1 107 ? 5.284 14.947 -0.468 1.00 89.00 107 ALA A N 1
ATOM 759 C CA . ALA A 1 107 ? 4.003 14.464 0.048 1.00 89.00 107 ALA A CA 1
ATOM 760 C C . ALA A 1 107 ? 3.211 13.656 -0.998 1.00 89.00 107 ALA A C 1
ATOM 762 O O . ALA A 1 107 ? 2.546 12.682 -0.652 1.00 89.00 107 ALA A O 1
ATOM 763 N N . VAL A 1 108 ? 3.300 14.035 -2.279 1.00 90.75 108 VAL A N 1
ATOM 764 C CA . VAL A 1 108 ? 2.711 13.261 -3.385 1.00 90.75 108 VAL A CA 1
ATOM 765 C C . VAL A 1 108 ? 3.428 11.923 -3.545 1.00 90.75 108 VAL A C 1
ATOM 767 O O . VAL A 1 108 ? 2.769 10.904 -3.723 1.00 90.75 108 VAL A O 1
ATOM 770 N N . TRP A 1 109 ? 4.760 11.898 -3.463 1.00 92.81 109 TRP A N 1
ATOM 771 C CA . TRP A 1 109 ? 5.516 10.648 -3.510 1.00 92.81 109 TRP A CA 1
ATOM 772 C C . TRP A 1 109 ? 5.170 9.728 -2.351 1.00 92.81 109 TRP A C 1
ATOM 774 O O . TRP A 1 109 ? 4.842 8.570 -2.594 1.00 92.81 109 TRP A O 1
ATOM 784 N N . ASP A 1 110 ? 5.179 10.247 -1.127 1.00 91.56 110 ASP A N 1
ATOM 785 C CA . ASP A 1 110 ? 4.821 9.489 0.068 1.00 91.56 110 ASP A CA 1
ATOM 786 C C . ASP A 1 110 ? 3.448 8.830 -0.125 1.00 91.56 110 ASP A C 1
ATOM 788 O O . ASP A 1 110 ? 3.309 7.629 0.090 1.00 91.56 110 ASP A O 1
ATOM 792 N N . ASP A 1 111 ? 2.465 9.573 -0.648 1.00 89.00 111 ASP A N 1
ATOM 793 C CA . ASP A 1 111 ? 1.128 9.054 -0.944 1.00 89.00 111 ASP A CA 1
ATOM 794 C C . ASP A 1 111 ? 1.102 7.998 -2.064 1.00 89.00 111 ASP A C 1
ATOM 796 O O . ASP A 1 111 ? 0.462 6.952 -1.928 1.00 89.00 111 ASP A O 1
ATOM 800 N N . LEU A 1 112 ? 1.818 8.232 -3.169 1.00 92.75 112 LEU A N 1
ATOM 801 C CA . LEU A 1 112 ? 1.912 7.288 -4.288 1.00 92.75 112 LEU A CA 1
ATOM 802 C C . LEU A 1 112 ? 2.509 5.951 -3.846 1.00 92.75 112 LEU A C 1
ATOM 804 O O . LEU A 1 112 ? 2.028 4.892 -4.255 1.00 92.75 112 LEU A O 1
ATOM 808 N N . PHE A 1 113 ? 3.531 5.993 -2.997 1.00 94.00 113 PHE A N 1
ATOM 809 C CA . PHE A 1 113 ? 4.225 4.814 -2.497 1.00 94.00 113 PHE A CA 1
ATOM 810 C C . PHE A 1 113 ? 3.392 4.010 -1.483 1.00 94.00 113 PHE A C 1
ATOM 812 O O . PHE A 1 113 ? 3.661 2.820 -1.310 1.00 94.00 113 PHE A O 1
ATOM 819 N N . LEU A 1 114 ? 2.331 4.572 -0.886 1.00 90.00 114 LEU A N 1
ATOM 820 C CA . LEU A 1 114 ? 1.379 3.801 -0.064 1.00 90.00 114 LEU A CA 1
ATOM 821 C C . LEU A 1 114 ? 0.630 2.737 -0.868 1.00 90.00 114 LEU A C 1
ATOM 823 O O . LEU A 1 114 ? 0.195 1.739 -0.302 1.00 90.00 114 LEU A O 1
ATOM 827 N N . LYS A 1 115 ? 0.509 2.899 -2.191 1.00 89.94 115 LYS A N 1
ATOM 828 C CA . LYS A 1 115 ? -0.132 1.898 -3.060 1.00 89.94 115 LYS A CA 1
ATOM 829 C C . LYS A 1 115 ? 0.629 0.571 -3.101 1.00 89.94 115 LYS A C 1
ATOM 831 O O . LYS A 1 115 ? 0.059 -0.439 -3.500 1.00 89.94 115 LYS A O 1
ATOM 836 N N . LEU A 1 116 ? 1.912 0.579 -2.734 1.00 91.00 116 LEU A N 1
ATOM 837 C CA . LEU A 1 116 ? 2.748 -0.623 -2.655 1.00 91.00 116 LEU A CA 1
ATOM 838 C C . LEU A 1 116 ? 2.523 -1.400 -1.359 1.00 91.00 116 LEU A C 1
ATOM 840 O O . LEU A 1 116 ? 2.813 -2.591 -1.284 1.00 91.00 116 LEU A O 1
ATOM 844 N N . ASP A 1 117 ? 1.944 -0.742 -0.363 1.00 88.19 117 ASP A N 1
ATOM 845 C CA . ASP A 1 117 ? 1.630 -1.300 0.940 1.00 88.19 117 ASP A CA 1
ATOM 846 C C . ASP A 1 117 ? 0.239 -1.960 0.935 1.00 88.19 117 ASP A C 1
ATOM 848 O O . ASP A 1 117 ? -0.639 -1.626 1.725 1.00 88.19 117 ASP A O 1
ATOM 852 N N . GLY A 1 118 ? 0.033 -2.893 0.001 1.00 83.56 118 GLY A N 1
ATOM 853 C CA . GLY A 1 118 ? -1.182 -3.701 -0.139 1.00 83.56 118 GLY A CA 1
ATOM 854 C C . GLY A 1 118 ? -2.387 -2.995 -0.792 1.00 83.56 118 GLY A C 1
ATOM 855 O O . GLY A 1 118 ? -2.398 -1.777 -0.962 1.00 83.56 118 GLY A O 1
ATOM 856 N N . PRO A 1 119 ? -3.433 -3.756 -1.182 1.00 86.56 119 PRO A N 1
ATOM 857 C CA . PRO A 1 119 ? -4.644 -3.185 -1.765 1.00 86.56 119 PRO A CA 1
ATOM 858 C C . PRO A 1 119 ? -5.367 -2.284 -0.762 1.00 86.56 119 PRO A C 1
ATOM 860 O O . PRO A 1 119 ? -5.895 -2.764 0.245 1.00 86.56 119 PRO A O 1
ATOM 863 N N . GLU A 1 120 ? -5.400 -0.986 -1.042 1.00 90.31 120 GLU A N 1
ATOM 864 C CA . GLU A 1 120 ? -6.182 -0.028 -0.267 1.00 90.31 120 GLU A CA 1
ATOM 865 C C . GLU A 1 120 ? -7.679 -0.248 -0.512 1.00 90.31 120 GLU A C 1
ATOM 867 O O . GLU A 1 120 ? -8.125 -0.392 -1.650 1.00 90.31 120 GLU A O 1
ATOM 872 N N . LEU A 1 121 ? -8.447 -0.299 0.574 1.00 92.81 121 LEU A N 1
ATOM 873 C CA . LEU A 1 121 ? -9.890 -0.537 0.561 1.00 92.81 121 LEU A CA 1
ATOM 874 C C . LEU A 1 121 ? -10.680 0.720 0.928 1.00 92.81 121 LEU A C 1
ATOM 876 O O . LEU A 1 121 ? -11.781 0.926 0.427 1.00 92.81 121 LEU A O 1
ATOM 880 N N . LEU A 1 122 ? -10.131 1.543 1.822 1.00 94.19 122 LEU A N 1
ATOM 881 C CA . LEU A 1 122 ? -10.760 2.769 2.294 1.00 94.19 122 LEU A CA 1
ATOM 882 C C . LEU A 1 122 ? -9.699 3.772 2.729 1.00 94.19 122 LEU A C 1
ATOM 884 O O . LEU A 1 122 ? -8.693 3.408 3.343 1.00 94.19 122 LEU A O 1
ATOM 888 N N . ARG A 1 123 ? -9.988 5.050 2.499 1.00 93.62 123 ARG A N 1
ATOM 889 C CA . ARG A 1 123 ? -9.221 6.167 3.037 1.00 93.62 123 ARG A CA 1
ATOM 890 C C . ARG A 1 123 ? -10.161 7.275 3.478 1.00 93.62 123 ARG A C 1
ATOM 892 O O . ARG A 1 123 ? -10.984 7.751 2.700 1.00 93.62 123 ARG A O 1
ATOM 899 N N . THR A 1 124 ? -10.009 7.724 4.717 1.00 94.19 124 THR A N 1
ATOM 900 C CA . THR A 1 124 ? -10.804 8.818 5.278 1.00 94.19 124 THR A CA 1
ATOM 901 C C . THR A 1 124 ? -9.888 9.828 5.948 1.00 94.19 124 THR A C 1
ATOM 903 O O . THR A 1 124 ? -9.180 9.505 6.901 1.00 94.19 124 THR A O 1
ATOM 906 N N . LEU A 1 125 ? -9.909 11.068 5.457 1.00 93.00 125 LEU A N 1
ATOM 907 C CA . LEU A 1 125 ? -9.186 12.170 6.083 1.00 93.00 125 LEU A CA 1
ATOM 908 C C . LEU A 1 125 ? -9.834 12.530 7.420 1.00 93.00 125 LEU A C 1
ATOM 910 O O . LEU A 1 125 ? -11.057 12.649 7.527 1.00 93.00 125 LEU A O 1
ATOM 914 N N . LEU A 1 126 ? -9.002 12.729 8.435 1.00 92.44 126 LEU A N 1
ATOM 915 C CA . LEU A 1 126 ? -9.438 13.220 9.730 1.00 92.44 126 LEU A CA 1
ATOM 916 C C . LEU A 1 126 ? -9.441 14.756 9.719 1.00 92.44 126 LEU A C 1
ATOM 918 O O . LEU A 1 126 ? -8.599 15.372 9.061 1.00 92.44 126 LEU A O 1
ATOM 922 N N . PRO A 1 127 ? -10.366 15.410 10.443 1.00 91.81 127 PRO A N 1
ATOM 923 C CA . PRO A 1 127 ? -10.346 16.861 10.576 1.00 91.81 127 PRO A CA 1
ATOM 924 C C . PRO A 1 127 ? -9.015 17.364 11.142 1.00 91.81 127 PRO A C 1
ATOM 926 O O . PRO A 1 127 ? -8.428 16.726 12.023 1.00 91.81 127 PRO A O 1
ATOM 929 N N . ALA A 1 128 ? -8.591 18.547 10.696 1.00 85.94 128 ALA A N 1
ATOM 930 C CA . ALA A 1 128 ? -7.432 19.232 11.258 1.00 85.94 128 ALA A CA 1
ATOM 931 C C . ALA A 1 128 ? -7.558 19.364 12.788 1.00 85.94 128 ALA A C 1
ATOM 933 O O . ALA A 1 128 ? -8.632 19.670 13.307 1.00 85.94 128 ALA A O 1
ATOM 934 N N . GLY A 1 129 ? -6.463 19.105 13.507 1.00 85.19 129 GLY A N 1
ATOM 935 C CA . GLY A 1 129 ? -6.434 19.104 14.975 1.00 85.19 129 GLY A CA 1
ATOM 936 C C . GLY A 1 129 ? -6.862 17.785 15.633 1.00 85.19 129 GLY A C 1
ATOM 937 O O . GLY A 1 129 ? -6.762 17.655 16.852 1.00 85.19 129 GLY A O 1
ATOM 938 N N . THR A 1 130 ? -7.290 16.778 14.863 1.00 89.69 130 THR A N 1
ATOM 939 C CA . THR A 1 130 ? -7.519 15.434 15.412 1.00 89.69 130 THR A CA 1
ATOM 940 C C . THR A 1 130 ? -6.186 14.819 15.838 1.00 89.69 130 THR A C 1
ATOM 942 O O . THR A 1 130 ? -5.343 14.526 14.994 1.00 89.69 130 THR A O 1
ATOM 945 N N . SER A 1 131 ? -5.996 14.602 17.144 1.00 89.50 131 SER A N 1
ATOM 946 C CA . SER A 1 131 ? -4.798 13.919 17.651 1.00 89.50 131 SER A CA 1
ATOM 947 C C . SER A 1 131 ? -4.721 12.480 17.133 1.00 89.50 131 SER A C 1
ATOM 949 O O . SER A 1 131 ? -5.683 11.719 17.290 1.00 89.50 131 SER A O 1
ATOM 951 N N . ALA A 1 132 ? -3.555 12.095 16.602 1.00 89.12 132 ALA A N 1
ATOM 952 C CA . ALA A 1 132 ? -3.259 10.721 16.203 1.00 89.12 132 ALA A CA 1
ATOM 953 C C . ALA A 1 132 ? -3.457 9.741 17.371 1.00 89.12 132 ALA A C 1
ATOM 955 O O . ALA A 1 132 ? -4.099 8.712 17.194 1.00 89.12 132 ALA A O 1
ATOM 956 N N . SER A 1 133 ? -3.034 10.104 18.591 1.00 90.81 133 SER A N 1
ATOM 957 C CA . SER A 1 133 ? -3.214 9.251 19.776 1.00 90.81 133 SER A CA 1
ATOM 958 C C . SER A 1 133 ? -4.685 8.945 20.048 1.00 90.81 133 SER A C 1
ATOM 960 O O . SER A 1 133 ? -5.058 7.799 20.273 1.00 90.81 133 SER A O 1
ATOM 962 N N . ALA A 1 134 ? -5.544 9.959 19.945 1.00 92.12 134 ALA A N 1
ATOM 963 C CA . ALA A 1 134 ? -6.963 9.800 20.212 1.00 92.12 134 ALA A CA 1
ATOM 964 C C . ALA A 1 134 ? -7.669 8.990 19.112 1.00 92.12 134 ALA A C 1
ATOM 966 O O . ALA A 1 134 ? -8.642 8.294 19.397 1.00 92.12 134 ALA A O 1
ATOM 967 N N . ALA A 1 135 ? -7.206 9.085 17.861 1.00 93.31 135 ALA A N 1
ATOM 968 C CA . ALA A 1 135 ? -7.680 8.235 16.770 1.00 93.31 135 ALA A CA 1
ATOM 969 C C . ALA A 1 135 ? -7.235 6.774 16.967 1.00 93.31 135 ALA A C 1
ATOM 971 O O . ALA A 1 135 ? -8.049 5.865 16.810 1.00 93.31 135 ALA A O 1
ATOM 972 N N . THR A 1 136 ? -5.988 6.546 17.388 1.00 93.56 136 THR A N 1
ATOM 973 C CA . THR A 1 136 ? -5.461 5.214 17.720 1.00 93.56 136 THR A CA 1
ATOM 974 C C . THR A 1 136 ? -6.208 4.576 18.891 1.00 93.56 136 THR A C 1
ATOM 976 O O . THR A 1 136 ? -6.596 3.414 18.805 1.00 93.56 136 THR A O 1
ATOM 979 N N . GLU A 1 137 ? -6.475 5.323 19.964 1.00 93.31 137 GLU A N 1
ATOM 980 C CA . GLU A 1 137 ? -7.267 4.849 21.109 1.00 93.31 137 GLU A CA 1
ATOM 981 C C . GLU A 1 137 ? -8.685 4.455 20.691 1.00 93.31 137 GLU A C 1
ATOM 983 O O . GLU A 1 137 ? -9.149 3.357 21.011 1.00 93.31 137 GLU A O 1
ATOM 988 N N . TRP A 1 138 ? -9.354 5.318 19.918 1.00 95.12 138 TRP A N 1
ATOM 989 C CA . TRP A 1 138 ? -10.683 5.027 19.388 1.00 95.12 138 TRP A CA 1
ATOM 990 C C . TRP A 1 138 ? -10.684 3.766 18.520 1.00 95.12 138 TRP A C 1
ATOM 992 O O . TRP A 1 138 ? -11.545 2.904 18.684 1.00 95.12 138 TRP A O 1
ATOM 1002 N N . MET A 1 139 ? -9.696 3.614 17.638 1.00 95.44 139 MET A N 1
ATOM 1003 C CA . MET A 1 139 ? -9.568 2.449 16.767 1.00 95.44 139 MET A CA 1
ATOM 1004 C C . MET A 1 139 ? -9.282 1.159 17.552 1.00 95.44 139 MET A C 1
ATOM 1006 O O . MET A 1 139 ? -9.834 0.099 17.240 1.00 95.44 139 MET A O 1
ATOM 1010 N N . ALA A 1 140 ? -8.465 1.230 18.604 1.00 93.25 140 ALA A N 1
ATOM 1011 C CA . ALA A 1 140 ? -8.209 0.105 19.499 1.00 93.25 140 ALA A CA 1
ATOM 1012 C C . ALA A 1 140 ? -9.477 -0.326 20.258 1.00 93.25 140 ALA A C 1
ATOM 1014 O O . ALA A 1 140 ? -9.686 -1.516 20.490 1.00 93.25 140 ALA A O 1
ATOM 1015 N N . GLU A 1 141 ? -10.349 0.611 20.633 1.00 93.75 141 GLU A N 1
ATOM 1016 C CA . GLU A 1 141 ? -11.643 0.289 21.240 1.00 93.75 141 GLU A CA 1
ATOM 1017 C C . GLU A 1 141 ? -12.642 -0.263 20.212 1.00 93.75 141 GLU A C 1
ATOM 1019 O O . GLU A 1 141 ? -13.302 -1.277 20.457 1.00 93.75 141 GLU A O 1
ATOM 1024 N N . TRP A 1 142 ? -12.736 0.381 19.047 1.00 95.12 142 TRP A N 1
ATOM 1025 C CA . TRP A 1 142 ? -13.614 -0.014 17.948 1.00 95.12 142 TRP A CA 1
ATOM 1026 C C . TRP A 1 142 ? -13.304 -1.437 17.470 1.00 95.12 142 TRP A C 1
ATOM 1028 O O . TRP A 1 142 ? -14.216 -2.254 17.333 1.00 95.12 142 TRP A O 1
ATOM 1038 N N . SER A 1 143 ? -12.023 -1.774 17.306 1.00 94.50 143 SER A N 1
ATOM 1039 C CA . SER A 1 143 ? -11.591 -3.075 16.783 1.00 94.50 143 SER A CA 1
ATOM 1040 C C . SER A 1 143 ? -11.970 -4.256 17.681 1.00 94.50 143 SER A C 1
ATOM 1042 O O . SER A 1 143 ? -12.414 -5.285 17.173 1.00 94.50 143 SER A O 1
ATOM 1044 N N . LYS A 1 144 ? -11.917 -4.102 19.012 1.00 92.75 144 LYS A N 1
ATOM 1045 C CA . LYS A 1 144 ? -12.301 -5.145 19.992 1.00 92.75 144 LYS A CA 1
ATOM 1046 C C . LYS A 1 144 ? -13.740 -5.646 19.835 1.00 92.75 144 LYS A C 1
ATOM 1048 O O . LYS A 1 144 ? -14.093 -6.708 20.346 1.00 92.75 144 LYS A O 1
ATOM 1053 N N . ARG A 1 145 ? -14.602 -4.891 19.150 1.00 91.44 145 ARG A N 1
ATOM 1054 C CA . ARG A 1 145 ? -15.992 -5.287 18.879 1.00 91.44 145 ARG A CA 1
ATOM 1055 C C . ARG A 1 145 ? -16.071 -6.465 17.906 1.00 91.44 145 ARG A C 1
ATOM 1057 O O . ARG A 1 145 ? -17.026 -7.233 17.985 1.00 91.44 145 ARG A O 1
ATOM 1064 N N . TRP A 1 146 ? -15.068 -6.637 17.045 1.00 91.62 146 TRP A N 1
ATOM 1065 C CA . TRP A 1 146 ? -15.039 -7.693 16.030 1.00 91.62 146 TRP A CA 1
ATOM 1066 C C . TRP A 1 146 ? -14.665 -9.072 16.579 1.00 91.62 146 TRP A C 1
ATOM 1068 O O . TRP A 1 146 ? -15.051 -10.074 15.983 1.00 91.62 146 TRP A O 1
ATOM 1078 N N . GLU A 1 147 ? -13.990 -9.147 17.731 1.00 87.38 147 GLU A N 1
ATOM 1079 C CA . GLU A 1 147 ? -13.657 -10.428 18.380 1.00 87.38 147 GLU A CA 1
ATOM 1080 C C . GLU A 1 147 ? -14.878 -11.099 19.023 1.00 87.38 147 GLU A C 1
ATOM 1082 O O . GLU A 1 147 ? -14.875 -12.302 19.295 1.00 87.38 147 GLU A O 1
ATOM 1087 N N . LYS A 1 148 ? -15.939 -10.327 19.285 1.00 82.88 148 LYS A N 1
ATOM 1088 C CA . LYS A 1 148 ? -17.140 -10.831 19.948 1.00 82.88 148 LYS A CA 1
ATOM 1089 C C . LYS A 1 148 ? -18.069 -11.525 18.944 1.00 82.88 148 LYS A C 1
ATOM 1091 O O . LYS A 1 148 ? -18.339 -10.976 17.873 1.00 82.88 148 LYS A O 1
ATOM 1096 N N . PRO A 1 149 ? -18.643 -12.689 19.302 1.00 74.06 149 PRO A N 1
ATOM 1097 C CA . PRO A 1 149 ? -19.757 -13.264 18.555 1.00 74.06 149 PRO A CA 1
ATOM 1098 C C . PRO A 1 149 ? -20.912 -12.259 18.428 1.00 74.06 149 PRO A C 1
ATOM 1100 O O . PRO A 1 149 ? -21.206 -11.530 19.374 1.00 74.06 149 PRO A O 1
ATOM 1103 N N . GLY A 1 150 ? -21.580 -12.232 17.271 1.00 76.12 150 GLY A N 1
ATOM 1104 C CA . GLY A 1 150 ? -22.693 -11.307 17.013 1.00 76.12 150 GLY A CA 1
ATOM 1105 C C . GLY A 1 150 ? -22.292 -9.957 16.407 1.00 76.12 150 GLY A C 1
ATOM 1106 O O . GLY A 1 150 ? -23.136 -9.074 16.290 1.00 76.12 150 GLY A O 1
ATOM 1107 N N . SER A 1 151 ? -21.041 -9.798 15.961 1.00 80.88 151 SER A N 1
ATOM 1108 C CA . SER A 1 151 ? -20.558 -8.612 15.230 1.00 80.88 151 SER A CA 1
ATOM 1109 C C . SER A 1 151 ? -21.185 -8.421 13.837 1.00 80.88 151 SER A C 1
ATOM 1111 O O . SER A 1 151 ? -20.964 -7.395 13.200 1.00 80.88 151 SER A O 1
ATOM 1113 N N . GLY A 1 152 ? -21.986 -9.384 13.367 1.00 81.00 152 GLY A N 1
ATOM 1114 C CA . GLY A 1 152 ? -22.558 -9.409 12.016 1.00 81.00 152 GLY A CA 1
ATOM 1115 C C . GLY A 1 152 ? -21.709 -10.185 11.006 1.00 81.00 152 GLY A C 1
ATOM 1116 O O . GLY A 1 152 ? -22.151 -10.388 9.880 1.00 81.00 152 GLY A O 1
ATOM 1117 N N . LEU A 1 153 ? -20.530 -10.671 11.409 1.00 86.06 153 LEU A N 1
ATOM 1118 C CA . LEU A 1 153 ? -19.673 -11.510 10.573 1.00 86.06 153 LEU A CA 1
ATOM 1119 C C . LEU A 1 153 ? -19.939 -12.995 10.819 1.00 86.06 153 LEU A C 1
ATOM 1121 O O . LEU A 1 153 ? -20.073 -13.446 11.958 1.00 86.06 153 LEU A O 1
ATOM 1125 N N . THR A 1 154 ? -19.975 -13.769 9.738 1.00 82.56 154 THR A N 1
ATOM 1126 C CA . THR A 1 154 ? -20.064 -15.236 9.792 1.00 82.56 154 THR A CA 1
ATOM 1127 C C . THR A 1 154 ? -18.712 -15.879 10.101 1.00 82.56 154 THR A C 1
ATOM 1129 O O . THR A 1 154 ? -18.661 -16.940 10.726 1.00 82.56 154 THR A O 1
ATOM 1132 N N . THR A 1 155 ? -17.616 -15.226 9.708 1.00 83.75 155 THR A N 1
ATOM 1133 C CA . THR A 1 155 ? -16.249 -15.662 10.003 1.00 83.75 155 THR A CA 1
ATOM 1134 C C . THR A 1 155 ? -15.732 -14.966 11.265 1.00 83.75 155 THR A C 1
ATOM 1136 O O . THR A 1 155 ? -15.776 -13.736 11.325 1.00 83.75 155 THR A O 1
ATOM 1139 N N . PRO A 1 156 ? -15.215 -15.708 12.262 1.00 86.12 156 PRO A N 1
ATOM 1140 C CA . PRO A 1 156 ? -14.552 -15.113 13.417 1.00 86.12 156 PRO A CA 1
ATOM 1141 C C . PRO A 1 156 ? -13.368 -14.229 13.013 1.00 86.12 156 PRO A C 1
ATOM 1143 O O . PRO A 1 156 ? -12.642 -14.545 12.068 1.00 86.12 156 PRO A O 1
ATOM 1146 N N . VAL A 1 157 ? -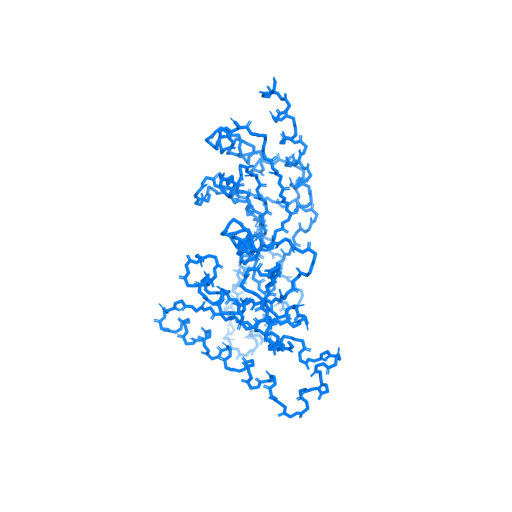13.147 -13.152 13.765 1.00 89.56 157 VAL A N 1
ATOM 1147 C CA . VAL A 1 157 ? -12.027 -12.227 13.568 1.00 89.56 157 VAL A CA 1
ATOM 1148 C C . VAL A 1 157 ? -11.109 -12.278 14.781 1.00 89.56 157 VAL A C 1
ATOM 1150 O O . VAL A 1 157 ? -11.575 -12.274 15.919 1.00 89.56 157 VAL A O 1
ATOM 1153 N N . VAL A 1 158 ? -9.804 -12.318 14.531 1.00 90.19 158 VAL A N 1
ATOM 1154 C CA . VAL A 1 158 ? -8.764 -12.126 15.545 1.00 90.19 158 VAL A CA 1
ATOM 1155 C C . VAL A 1 158 ? -8.187 -10.734 15.359 1.00 90.19 158 VAL A C 1
ATOM 1157 O O . VAL A 1 158 ? -7.717 -10.407 14.267 1.00 90.19 158 VAL A O 1
ATOM 1160 N N . VAL A 1 159 ? -8.204 -9.925 16.415 1.00 91.88 159 VAL A N 1
ATOM 1161 C CA . VAL A 1 159 ? -7.642 -8.576 16.377 1.00 91.88 159 VAL A CA 1
ATOM 1162 C C . VAL A 1 159 ? -6.210 -8.626 16.884 1.00 91.88 159 VAL A C 1
ATOM 1164 O O . VAL A 1 159 ? -5.905 -9.244 17.903 1.00 91.88 159 VAL A O 1
ATOM 1167 N N . LYS A 1 160 ? -5.298 -7.967 16.176 1.00 91.62 160 LYS A N 1
ATOM 1168 C CA . LYS A 1 160 ? -3.922 -7.765 16.636 1.00 91.62 160 LYS A CA 1
ATOM 1169 C C . LYS A 1 160 ? -3.546 -6.310 16.446 1.00 91.62 160 LYS A C 1
ATOM 1171 O O . LYS A 1 160 ? -3.813 -5.753 15.389 1.00 91.62 160 LYS A O 1
ATOM 1176 N N . ALA A 1 161 ? -2.901 -5.712 17.440 1.00 90.44 161 ALA A N 1
ATOM 1177 C CA . ALA A 1 161 ? -2.239 -4.433 17.222 1.00 90.44 161 ALA A CA 1
ATOM 1178 C C . ALA A 1 161 ? -1.162 -4.617 16.146 1.00 90.44 161 ALA A C 1
ATOM 1180 O O . ALA A 1 161 ? -0.439 -5.620 16.153 1.00 90.44 161 ALA A O 1
ATOM 1181 N N . THR A 1 162 ? -1.083 -3.677 15.218 1.00 85.31 162 THR A N 1
ATOM 1182 C CA . THR A 1 162 ? -0.010 -3.615 14.230 1.00 85.31 162 THR A CA 1
ATOM 1183 C C . THR A 1 162 ? 0.913 -2.444 14.557 1.00 85.31 162 THR A C 1
ATOM 1185 O O . THR A 1 162 ? 0.666 -1.679 15.495 1.00 85.31 162 THR A O 1
ATOM 1188 N N . GLY A 1 163 ? 2.055 -2.365 13.870 1.00 77.00 163 GLY A N 1
ATOM 1189 C CA . GLY A 1 163 ? 3.001 -1.268 14.071 1.00 77.00 163 GLY A CA 1
ATOM 1190 C C . GLY A 1 163 ? 2.347 0.099 13.841 1.00 77.00 163 GLY A C 1
ATOM 1191 O O . GLY A 1 163 ? 1.298 0.197 13.214 1.00 77.00 163 GLY A O 1
ATOM 1192 N N . GLU A 1 164 ? 2.967 1.154 14.375 1.00 72.50 164 GLU A N 1
ATOM 1193 C CA . GLU A 1 164 ? 2.590 2.550 14.081 1.00 72.50 164 GLU A CA 1
ATOM 1194 C C . GLU A 1 164 ? 1.142 2.925 14.459 1.00 72.50 164 GLU A C 1
ATOM 1196 O O . GLU A 1 164 ? 0.566 3.870 13.934 1.00 72.50 164 GLU A O 1
ATOM 1201 N N . GLY A 1 165 ? 0.559 2.216 15.430 1.00 79.44 165 GLY A N 1
ATOM 1202 C CA . GLY A 1 165 ? -0.764 2.540 15.960 1.00 79.44 165 GLY A CA 1
ATOM 1203 C C . GLY A 1 165 ? -1.921 1.994 15.130 1.00 79.44 165 GLY A C 1
ATOM 1204 O O . GLY A 1 165 ? -3.026 2.500 15.293 1.00 79.44 165 GLY A O 1
ATOM 1205 N N . GLY A 1 166 ? -1.683 0.989 14.278 1.00 90.69 166 GLY A N 1
ATOM 1206 C CA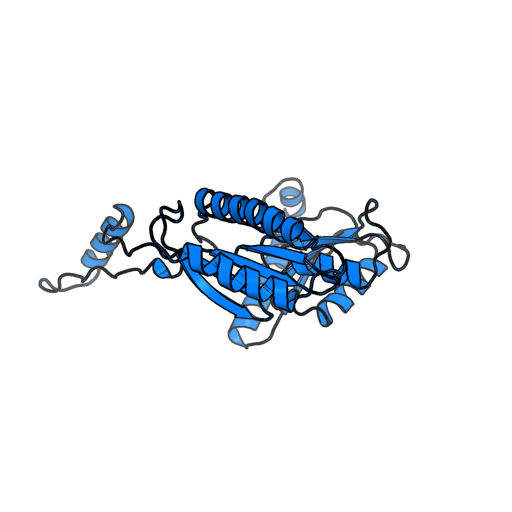 . GLY A 1 166 ? -2.698 0.257 13.520 1.00 90.69 166 GLY A CA 1
ATOM 1207 C C . GLY A 1 166 ? -3.328 -0.935 14.253 1.00 90.69 166 GLY A C 1
ATOM 1208 O O . GLY A 1 166 ? -2.873 -1.378 15.314 1.00 90.69 166 GLY A O 1
ATOM 1209 N N . VAL A 1 167 ? -4.390 -1.486 13.662 1.00 94.88 167 VAL A N 1
ATOM 1210 C CA . VAL A 1 167 ? -5.033 -2.740 14.082 1.00 94.88 167 VAL A CA 1
ATOM 1211 C C . VAL A 1 167 ? -5.295 -3.648 12.881 1.00 94.88 167 VAL A C 1
ATOM 1213 O O . VAL A 1 167 ? -5.897 -3.249 11.888 1.00 94.88 167 VAL A O 1
ATOM 1216 N N . GLY A 1 168 ? -4.877 -4.904 12.989 1.00 93.69 168 GLY A N 1
ATOM 1217 C CA . GLY A 1 168 ? -5.130 -5.964 12.022 1.00 93.69 168 GLY A CA 1
ATOM 1218 C C . GLY A 1 168 ? -6.311 -6.831 12.447 1.00 93.69 168 GLY A C 1
ATOM 1219 O O . GLY A 1 168 ? -6.303 -7.413 13.531 1.00 93.69 168 GLY A O 1
ATOM 1220 N N . LEU A 1 169 ? -7.304 -6.937 11.573 1.00 93.50 169 LEU A N 1
ATOM 1221 C CA . LEU A 1 169 ? -8.487 -7.783 11.665 1.00 93.50 169 LEU A CA 1
ATOM 1222 C C . LEU A 1 169 ? -8.270 -9.018 10.781 1.00 93.50 169 LEU A C 1
ATOM 1224 O O . LEU A 1 169 ? -8.460 -8.966 9.567 1.00 93.50 169 LEU A O 1
ATOM 1228 N N . TYR A 1 170 ? -7.849 -10.129 11.381 1.00 91.00 170 TYR A N 1
ATOM 1229 C CA . TYR A 1 170 ? -7.547 -11.372 10.667 1.00 91.00 170 TYR A CA 1
ATOM 1230 C C . TYR A 1 170 ? -8.764 -12.288 10.663 1.00 91.00 170 TYR A C 1
ATOM 1232 O O . TYR A 1 170 ? -9.268 -12.627 11.738 1.00 91.00 170 TYR A O 1
ATOM 1240 N N . PHE A 1 171 ? -9.218 -12.740 9.491 1.00 89.25 171 PHE A N 1
ATOM 1241 C CA . PHE A 1 171 ? -10.281 -13.740 9.456 1.00 89.25 171 PHE A CA 1
ATOM 1242 C C . PHE A 1 171 ? -9.709 -15.101 9.861 1.00 89.25 171 PHE A C 1
ATOM 1244 O O . PHE A 1 171 ? -8.726 -15.590 9.307 1.00 89.25 171 PHE A O 1
ATOM 1251 N N . SER A 1 172 ? -10.319 -15.705 10.875 1.00 82.75 172 SER A N 1
ATOM 1252 C CA . SER A 1 172 ? -9.907 -16.988 11.430 1.00 82.75 172 SER A CA 1
ATOM 1253 C C . SER A 1 172 ? -11.066 -17.964 11.271 1.00 82.75 172 SER A C 1
ATOM 1255 O O . SER A 1 172 ? -11.949 -18.028 12.136 1.00 82.75 172 SER A O 1
ATOM 1257 N N . PRO A 1 173 ? -11.132 -18.706 10.150 1.00 70.31 173 PRO A N 1
ATOM 1258 C CA . PRO A 1 173 ? -12.163 -19.711 9.992 1.00 70.31 173 PRO A CA 1
ATOM 1259 C C . PRO A 1 173 ? -11.985 -20.739 11.102 1.00 70.31 173 PRO A C 1
ATOM 1261 O O . PRO A 1 173 ? -10.872 -21.189 11.395 1.00 70.31 173 PRO A O 1
ATOM 1264 N N . LYS A 1 174 ? -13.095 -21.165 11.703 1.00 66.31 174 LYS A N 1
ATOM 1265 C CA . LYS A 1 174 ? -13.054 -22.382 12.510 1.00 66.31 174 LYS A CA 1
ATOM 1266 C C . LYS A 1 174 ? -12.563 -23.499 11.595 1.00 66.31 174 LYS A C 1
ATOM 1268 O O . LYS A 1 174 ? -13.035 -23.609 10.464 1.00 66.31 174 LYS A O 1
ATOM 1273 N N . VAL A 1 175 ? -11.594 -24.283 12.065 1.00 57.12 175 VAL A N 1
ATOM 1274 C CA . VAL A 1 175 ? -11.134 -25.473 11.346 1.00 57.12 175 VAL A CA 1
ATOM 1275 C C . VAL A 1 175 ? -12.359 -26.358 11.152 1.00 57.12 175 VAL A C 1
ATOM 1277 O O . VAL A 1 175 ? -12.835 -26.974 12.100 1.00 57.12 175 VAL A O 1
ATOM 1280 N N . ASN A 1 176 ? -12.913 -26.355 9.943 1.00 52.00 176 ASN A N 1
ATOM 1281 C CA . ASN A 1 176 ? -13.906 -27.337 9.567 1.00 52.00 176 ASN A CA 1
ATOM 1282 C C . ASN A 1 176 ? -13.140 -28.627 9.294 1.00 52.00 176 ASN A C 1
ATOM 1284 O O . ASN A 1 176 ? -12.238 -28.642 8.460 1.00 52.00 176 ASN A O 1
ATOM 1288 N N . ASP A 1 177 ? -13.537 -29.716 9.946 1.00 51.31 177 ASP A N 1
ATOM 1289 C CA . ASP A 1 177 ? -13.041 -31.068 9.650 1.00 51.31 177 ASP A CA 1
ATOM 1290 C C . ASP A 1 177 ? -13.515 -31.575 8.265 1.00 51.31 177 ASP A C 1
ATOM 1292 O O . ASP A 1 177 ? -13.331 -32.740 7.916 1.00 51.31 177 ASP A O 1
ATOM 1296 N N . TYR A 1 178 ? -14.144 -30.708 7.464 1.00 48.84 178 TYR A N 1
ATOM 1297 C CA . TYR A 1 178 ? -14.671 -31.033 6.149 1.00 48.84 178 TYR A CA 1
ATOM 1298 C C . TYR A 1 178 ? -13.556 -30.985 5.100 1.00 48.84 178 TYR A C 1
ATOM 1300 O O . TYR A 1 178 ? -13.108 -29.915 4.686 1.00 48.84 178 TYR A O 1
ATOM 1308 N N . VAL A 1 179 ? -13.121 -32.166 4.671 1.00 55.88 179 VAL A N 1
ATOM 1309 C CA . VAL A 1 179 ? -12.200 -32.358 3.549 1.00 55.88 179 VAL A CA 1
ATOM 1310 C C . VAL A 1 179 ? -13.014 -32.274 2.257 1.00 55.88 179 VAL A C 1
ATOM 1312 O O . VAL A 1 179 ? -14.052 -32.922 2.134 1.00 55.88 179 VAL A O 1
ATOM 1315 N N . SER A 1 180 ? -12.591 -31.458 1.290 1.00 59.56 180 SER A N 1
ATOM 1316 C CA . SER A 1 180 ? -13.279 -31.405 -0.009 1.00 59.56 180 SER A CA 1
ATOM 1317 C C . SER A 1 180 ? -13.130 -32.734 -0.764 1.00 59.56 180 SER A C 1
ATOM 1319 O O . SER A 1 180 ? -12.107 -33.399 -0.628 1.00 59.56 180 SER A O 1
ATOM 1321 N N . GLN A 1 181 ? -14.089 -33.111 -1.623 1.00 58.97 181 GLN A N 1
ATOM 1322 C CA . GLN A 1 181 ? -13.997 -34.356 -2.417 1.00 58.97 181 GLN A CA 1
ATOM 1323 C C . GLN A 1 181 ? -12.691 -34.462 -3.228 1.00 58.97 181 GLN A C 1
ATOM 1325 O O . GLN A 1 181 ? -12.155 -35.552 -3.420 1.00 58.97 181 GLN A O 1
ATOM 1330 N N . ALA A 1 182 ? -12.151 -33.328 -3.687 1.00 66.25 182 ALA A N 1
ATOM 1331 C CA . ALA A 1 182 ? -10.880 -33.276 -4.405 1.00 66.25 182 ALA A CA 1
ATOM 1332 C C . ALA A 1 182 ? -9.669 -33.568 -3.498 1.00 66.25 182 ALA A C 1
ATOM 1334 O O . ALA A 1 182 ? -8.751 -34.278 -3.909 1.00 66.25 182 ALA A O 1
ATOM 1335 N N . GLU A 1 183 ? -9.661 -33.051 -2.267 1.00 63.66 183 GLU A N 1
ATOM 1336 C CA . GLU A 1 183 ? -8.646 -33.385 -1.257 1.00 63.66 183 GLU A CA 1
ATOM 1337 C C . GLU A 1 183 ? -8.791 -34.840 -0.791 1.00 63.66 183 GLU A C 1
ATOM 1339 O O . GLU A 1 183 ? -7.788 -35.527 -0.626 1.00 63.66 183 GLU A O 1
ATOM 1344 N N . GLU A 1 184 ? -10.022 -35.341 -0.661 1.00 65.94 184 GLU A N 1
ATOM 1345 C CA . GLU A 1 184 ? -10.312 -36.731 -0.303 1.00 65.94 184 GLU A CA 1
ATOM 1346 C C . GLU A 1 184 ? -9.810 -37.706 -1.382 1.00 65.94 184 GLU A C 1
ATOM 1348 O O . GLU A 1 184 ? -9.215 -38.737 -1.066 1.00 65.94 184 GLU A O 1
ATOM 1353 N N . LYS A 1 185 ? -9.968 -37.351 -2.664 1.00 71.50 185 LYS A N 1
ATOM 1354 C CA . LYS A 1 185 ? -9.428 -38.117 -3.796 1.00 71.50 185 LYS A CA 1
ATOM 1355 C C . LYS A 1 185 ? -7.897 -38.130 -3.799 1.00 71.50 185 LYS A C 1
ATOM 1357 O O . LYS A 1 185 ? -7.309 -39.198 -3.925 1.00 71.50 185 LYS A O 1
ATOM 1362 N N . LYS A 1 186 ? -7.252 -36.979 -3.571 1.00 70.81 186 LYS A N 1
ATOM 1363 C CA . LYS A 1 186 ? -5.784 -36.885 -3.462 1.00 70.81 186 LYS A CA 1
ATOM 1364 C C . LYS A 1 186 ? -5.228 -37.680 -2.278 1.00 70.81 186 LYS A C 1
ATOM 1366 O O . LYS A 1 186 ? -4.174 -38.294 -2.397 1.00 70.81 186 LYS A O 1
ATOM 1371 N N . LEU A 1 187 ? -5.933 -37.690 -1.146 1.00 65.75 187 LEU A N 1
ATOM 1372 C CA . LEU A 1 187 ? -5.581 -38.503 0.022 1.00 65.75 187 LEU A CA 1
ATOM 1373 C C . LEU A 1 187 ? -5.688 -40.007 -0.268 1.00 65.75 187 LEU A C 1
ATOM 1375 O O . LEU A 1 187 ? -4.828 -40.762 0.178 1.00 65.75 187 LEU A O 1
ATOM 1379 N N . LYS A 1 188 ? -6.700 -40.439 -1.034 1.00 65.50 188 LYS A N 1
ATOM 1380 C CA . LYS A 1 188 ? -6.835 -41.837 -1.483 1.00 65.50 188 LYS A CA 1
ATOM 1381 C C . LYS A 1 188 ? -5.715 -42.238 -2.443 1.00 65.50 188 LYS A C 1
ATOM 1383 O O . LYS A 1 188 ? -5.067 -43.249 -2.209 1.00 65.50 188 LYS A O 1
ATOM 1388 N N . GLU A 1 189 ? -5.428 -41.411 -3.446 1.00 69.81 189 GLU A N 1
ATOM 1389 C CA . GLU A 1 189 ? -4.339 -41.650 -4.405 1.00 69.81 189 GLU A CA 1
ATOM 1390 C C . GLU A 1 189 ? -2.962 -41.689 -3.709 1.00 69.81 189 GLU A C 1
ATOM 1392 O O . GLU A 1 189 ? -2.131 -42.540 -4.012 1.00 69.81 189 GLU A O 1
ATOM 1397 N N . ALA A 1 190 ? -2.725 -40.828 -2.711 1.00 62.91 190 ALA A N 1
ATOM 1398 C CA . ALA A 1 190 ? -1.491 -40.845 -1.922 1.00 62.91 190 ALA A CA 1
ATOM 1399 C C . ALA A 1 190 ? -1.369 -42.087 -1.017 1.00 62.91 190 ALA A C 1
ATOM 1401 O O . ALA A 1 190 ? -0.268 -42.606 -0.836 1.00 62.91 190 ALA A O 1
ATOM 1402 N N . ALA A 1 191 ? -2.484 -42.580 -0.467 1.00 61.81 191 ALA A N 1
ATOM 1403 C CA . ALA A 1 191 ? -2.510 -43.804 0.335 1.00 61.81 191 ALA A CA 1
ATOM 1404 C C . ALA A 1 191 ? -2.266 -45.068 -0.509 1.00 61.81 191 ALA A C 1
ATOM 1406 O O . ALA A 1 191 ? -1.672 -46.023 -0.014 1.00 61.81 191 ALA A O 1
ATOM 1407 N N . GLU A 1 192 ? -2.671 -45.066 -1.782 1.00 60.81 192 GLU A N 1
ATOM 1408 C CA . GLU A 1 192 ? -2.425 -46.173 -2.716 1.00 60.81 192 GLU A CA 1
ATOM 1409 C C . GLU A 1 192 ? -0.952 -46.281 -3.149 1.00 60.81 192 GLU A C 1
ATOM 1411 O O . GLU A 1 192 ? -0.483 -47.375 -3.457 1.00 60.81 192 GLU A O 1
ATOM 1416 N N . ILE A 1 193 ? -0.199 -45.174 -3.132 1.00 61.97 193 ILE A N 1
ATOM 1417 C CA . ILE A 1 193 ? 1.188 -45.126 -3.630 1.00 61.97 193 ILE A CA 1
ATOM 1418 C C . ILE A 1 193 ? 2.228 -45.445 -2.534 1.00 61.97 193 ILE A C 1
ATOM 1420 O O . ILE A 1 193 ? 3.359 -45.815 -2.853 1.00 61.97 193 ILE A O 1
ATOM 1424 N N . GLY A 1 194 ? 1.881 -45.391 -1.241 1.00 56.22 194 GLY A N 1
ATOM 1425 C CA . GLY A 1 194 ? 2.836 -45.735 -0.181 1.00 56.22 194 GLY A CA 1
ATOM 1426 C C . GLY A 1 194 ? 2.240 -45.949 1.210 1.00 56.22 194 GLY A C 1
ATOM 1427 O O . GLY A 1 194 ? 2.153 -45.009 1.993 1.00 56.22 194 GLY A O 1
ATOM 1428 N N . GLY A 1 195 ? 1.929 -47.198 1.577 1.00 46.78 195 GLY A N 1
ATOM 1429 C CA . GLY A 1 195 ? 1.652 -47.549 2.975 1.00 46.78 195 GLY A CA 1
ATOM 1430 C C . GLY A 1 195 ? 1.152 -48.978 3.197 1.00 46.78 195 GLY A C 1
ATOM 1431 O O . GLY A 1 195 ? 0.198 -49.418 2.568 1.00 46.78 195 GLY A O 1
ATOM 1432 N N . LYS A 1 196 ? 1.799 -49.707 4.117 1.00 52.91 196 LYS A N 1
ATOM 1433 C CA . LYS A 1 196 ? 1.406 -51.054 4.572 1.00 52.91 196 LYS A CA 1
ATOM 1434 C C . LYS A 1 196 ? -0.026 -51.070 5.148 1.00 52.91 196 LYS A C 1
ATOM 1436 O O . LYS A 1 196 ? -0.447 -50.081 5.748 1.00 52.91 196 LYS A O 1
ATOM 1441 N N . PRO A 1 197 ? -0.747 -52.205 5.063 1.00 40.97 197 PRO A N 1
ATOM 1442 C CA . PRO A 1 197 ? -2.090 -52.337 5.622 1.00 40.97 197 PRO A CA 1
ATOM 1443 C C . PRO A 1 197 ? -2.043 -52.216 7.153 1.00 40.97 197 PRO A C 1
ATOM 1445 O O . PRO A 1 197 ? -1.561 -53.117 7.834 1.00 40.97 197 PRO A O 1
ATOM 1448 N N . GLY A 1 198 ? -2.517 -51.092 7.696 1.00 50.97 198 GLY A N 1
ATOM 1449 C CA . GLY A 1 198 ? -2.646 -50.886 9.145 1.00 50.97 198 GLY A CA 1
ATOM 1450 C C . GLY A 1 198 ? -2.569 -49.431 9.605 1.00 50.97 198 GLY A C 1
ATOM 1451 O O . GLY A 1 198 ? -3.240 -49.071 10.572 1.00 50.97 198 GLY A O 1
ATOM 1452 N N . ASP A 1 199 ? -1.840 -48.573 8.891 1.00 48.16 199 ASP A N 1
ATOM 1453 C CA . ASP A 1 199 ? -1.778 -47.148 9.219 1.00 48.16 199 ASP A CA 1
ATOM 1454 C C . ASP A 1 199 ? -2.920 -46.405 8.529 1.00 48.16 199 ASP A C 1
ATOM 1456 O O . ASP A 1 199 ? -2.880 -46.126 7.332 1.00 48.16 199 ASP A O 1
ATOM 1460 N N . LYS A 1 200 ? -3.971 -46.069 9.287 1.00 50.47 200 LYS A N 1
ATOM 1461 C CA . LYS A 1 200 ? -4.945 -45.076 8.822 1.00 50.47 200 LYS A CA 1
ATOM 1462 C C . LYS A 1 200 ? -4.187 -43.755 8.647 1.00 50.47 200 LYS A C 1
ATOM 1464 O O . LYS A 1 200 ? -3.689 -43.245 9.656 1.00 50.47 200 LYS A O 1
ATOM 1469 N N . PRO A 1 201 ? -4.104 -43.171 7.436 1.00 45.12 201 PRO A N 1
ATOM 1470 C CA . PRO A 1 201 ? -3.538 -41.842 7.285 1.00 45.12 201 PRO A CA 1
ATOM 1471 C C . PRO A 1 201 ? -4.374 -40.900 8.151 1.00 45.12 201 PRO A C 1
ATOM 1473 O O . PRO A 1 201 ? -5.569 -40.713 7.916 1.00 45.12 201 PRO A O 1
ATOM 1476 N N . LYS A 1 202 ? -3.770 -40.354 9.214 1.00 45.72 202 LYS A N 1
ATOM 1477 C CA . LYS A 1 202 ? -4.404 -39.263 9.956 1.00 45.72 202 LYS A CA 1
ATOM 1478 C C . LYS A 1 202 ? -4.651 -38.162 8.926 1.00 45.72 202 LYS A C 1
ATOM 1480 O O . LYS A 1 202 ? -3.690 -37.805 8.241 1.00 45.72 202 LYS A O 1
ATOM 1485 N N . PRO A 1 203 ? -5.887 -37.650 8.780 1.00 41.97 203 PRO A N 1
ATOM 1486 C CA . PRO A 1 203 ? -6.140 -36.560 7.855 1.00 41.97 203 PRO A CA 1
ATOM 1487 C C . PRO A 1 203 ? -5.156 -35.455 8.206 1.00 41.97 203 PRO A C 1
ATOM 1489 O O . PRO A 1 203 ? -5.112 -34.988 9.350 1.00 41.97 203 PRO A O 1
ATOM 1492 N N . MET A 1 204 ? -4.296 -35.114 7.247 1.00 39.75 204 MET A N 1
ATOM 1493 C CA . MET A 1 204 ? -3.410 -33.975 7.380 1.00 39.75 204 MET A CA 1
ATOM 1494 C C . MET A 1 204 ? -4.346 -32.787 7.575 1.00 39.75 204 MET A C 1
ATOM 1496 O O . MET A 1 204 ? -5.048 -32.389 6.647 1.00 39.75 204 MET A O 1
ATOM 1500 N N . LYS A 1 205 ? -4.442 -32.287 8.811 1.00 40.53 205 LYS A N 1
ATOM 1501 C CA . LYS A 1 205 ? -5.157 -31.051 9.111 1.00 40.53 205 LYS A CA 1
ATOM 1502 C C . LYS A 1 205 ? -4.390 -29.949 8.400 1.00 40.53 205 LYS A C 1
ATOM 1504 O O . LYS A 1 205 ? -3.471 -29.368 8.968 1.00 40.53 205 LYS A O 1
ATOM 1509 N N . VAL A 1 206 ? -4.729 -29.698 7.140 1.00 42.19 206 VAL A N 1
ATOM 1510 C CA . VAL A 1 206 ? -4.288 -28.497 6.448 1.00 42.19 206 VAL A CA 1
ATOM 1511 C C . VAL A 1 206 ? -5.035 -27.374 7.141 1.00 42.19 206 VAL A C 1
ATOM 1513 O O . VAL A 1 206 ? -6.203 -27.107 6.859 1.00 42.19 206 VAL A O 1
ATOM 1516 N N . SER A 1 207 ? -4.402 -26.768 8.141 1.00 43.28 207 SER A N 1
ATOM 1517 C CA . SER A 1 207 ? -4.944 -25.579 8.761 1.00 43.28 207 SER A CA 1
ATOM 1518 C C . SER A 1 207 ? -4.930 -24.476 7.700 1.00 43.28 207 SER A C 1
ATOM 1520 O O . SER A 1 207 ? -3.969 -23.736 7.531 1.00 43.28 207 SER A O 1
ATOM 1522 N N . ARG A 1 208 ? -6.056 -24.304 6.996 1.00 50.97 208 ARG A N 1
ATOM 1523 C CA . ARG A 1 208 ? -6.333 -23.072 6.235 1.00 50.97 208 ARG A CA 1
ATOM 1524 C C . ARG A 1 208 ? -6.400 -21.834 7.143 1.00 50.97 208 ARG A C 1
ATOM 1526 O O . ARG A 1 208 ? -6.560 -20.728 6.649 1.00 50.97 208 ARG A O 1
ATOM 1533 N N . ALA A 1 209 ? -6.203 -22.012 8.453 1.00 47.22 209 ALA A N 1
ATOM 1534 C CA . ALA A 1 209 ? -6.077 -20.980 9.476 1.00 47.22 209 ALA A CA 1
ATOM 1535 C C . ALA A 1 209 ? -4.994 -19.915 9.190 1.00 47.22 209 ALA A C 1
ATOM 1537 O O . ALA A 1 209 ? -4.942 -18.919 9.900 1.00 47.22 209 ALA A O 1
ATOM 1538 N N . GLY A 1 210 ? -4.142 -20.098 8.173 1.00 50.22 210 GLY A N 1
ATOM 1539 C CA . GLY A 1 210 ? -3.180 -19.089 7.712 1.00 50.22 210 GLY A CA 1
ATOM 1540 C C . GLY A 1 210 ? -3.501 -18.407 6.373 1.00 50.22 210 GLY A C 1
ATOM 1541 O O . GLY A 1 210 ? -2.653 -17.662 5.891 1.00 50.22 210 GLY A O 1
ATOM 1542 N N . LEU A 1 211 ? -4.650 -18.686 5.738 1.00 54.41 211 LEU A N 1
ATOM 1543 C CA . LEU A 1 211 ? -4.929 -18.303 4.337 1.00 54.41 211 LEU A CA 1
ATOM 1544 C C . LEU A 1 211 ? -6.158 -17.402 4.129 1.00 54.41 211 LEU A C 1
ATOM 1546 O O . LEU A 1 211 ? -6.467 -17.052 2.990 1.00 54.41 211 LEU A O 1
ATOM 1550 N N . GLU A 1 212 ? -6.869 -17.019 5.188 1.00 68.50 212 GLU A N 1
ATOM 1551 C CA . GLU A 1 212 ? -8.070 -16.183 5.066 1.00 68.50 212 GLU A CA 1
ATOM 1552 C C . GLU A 1 212 ? -7.779 -14.702 5.332 1.00 68.50 212 GLU A C 1
ATOM 1554 O O . GLU A 1 212 ? -8.406 -14.108 6.191 1.00 68.50 212 GLU A O 1
ATOM 1559 N N . GLY A 1 213 ? -6.833 -14.106 4.598 1.00 82.31 213 GLY A N 1
ATOM 1560 C CA . GLY A 1 213 ? -6.665 -12.648 4.475 1.00 82.31 213 GLY A CA 1
ATOM 1561 C C . GLY A 1 213 ? -6.899 -11.807 5.746 1.00 82.31 213 GLY A C 1
ATOM 1562 O O . GLY A 1 213 ? -6.599 -12.207 6.873 1.00 82.31 213 GLY A O 1
ATOM 1563 N N . GLY A 1 214 ? -7.423 -10.601 5.561 1.00 90.50 214 GLY A N 1
ATOM 1564 C CA . GLY A 1 214 ? -7.773 -9.696 6.649 1.00 90.50 214 GLY A CA 1
ATOM 1565 C C . GLY A 1 214 ? -7.748 -8.240 6.210 1.00 90.50 214 GLY A C 1
ATOM 1566 O O . GLY A 1 214 ? -7.370 -7.924 5.081 1.00 90.50 214 GLY A O 1
ATOM 1567 N N . ILE A 1 215 ? -8.116 -7.355 7.130 1.00 93.69 215 ILE A N 1
ATOM 1568 C CA . ILE A 1 215 ? -8.036 -5.903 6.945 1.00 93.69 215 ILE A CA 1
ATOM 1569 C C . ILE A 1 215 ? -7.126 -5.326 8.018 1.00 93.69 215 ILE A C 1
ATOM 1571 O O . ILE A 1 215 ? -7.328 -5.583 9.199 1.00 93.69 215 ILE A O 1
ATOM 1575 N N . GLU A 1 216 ? -6.156 -4.513 7.628 1.00 94.12 216 GLU A N 1
ATOM 1576 C CA . GLU A 1 216 ? -5.449 -3.631 8.549 1.00 94.12 216 GLU A CA 1
ATOM 1577 C C . GLU A 1 216 ? -6.019 -2.227 8.441 1.00 94.12 216 GLU A C 1
ATOM 1579 O O . GLU A 1 216 ? -6.155 -1.691 7.342 1.00 94.12 216 GLU A O 1
ATOM 1584 N N . VAL A 1 217 ? -6.351 -1.647 9.588 1.00 95.62 217 VAL A N 1
ATOM 1585 C CA . VAL A 1 217 ? -6.771 -0.257 9.717 1.00 95.62 217 VAL A CA 1
ATOM 1586 C C . VAL A 1 217 ? -5.640 0.501 10.402 1.00 95.62 217 VAL A C 1
ATOM 1588 O O . VAL A 1 217 ? -5.200 0.128 11.487 1.00 95.62 217 VAL A O 1
ATOM 1591 N N . LEU A 1 218 ? -5.149 1.543 9.744 1.00 93.94 218 LEU A N 1
ATOM 1592 C CA . LEU A 1 218 ? -4.013 2.360 10.149 1.00 93.94 218 LEU A CA 1
ATOM 1593 C C . LEU A 1 218 ? -4.491 3.766 10.489 1.00 93.94 218 LEU A C 1
ATOM 1595 O O . LEU A 1 218 ? -5.361 4.313 9.807 1.00 93.94 218 LEU A O 1
ATOM 1599 N N . VAL A 1 219 ? -3.881 4.360 11.511 1.00 93.81 219 VAL A N 1
ATOM 1600 C CA . VAL A 1 219 ? -3.998 5.788 11.815 1.00 93.81 219 VAL A CA 1
ATOM 1601 C C . VAL A 1 219 ? -2.678 6.429 11.422 1.00 93.81 219 VAL A C 1
ATOM 1603 O O . VAL A 1 219 ? -1.646 6.150 12.021 1.00 93.81 219 VAL A O 1
ATOM 1606 N N . GLU A 1 220 ? -2.713 7.289 10.414 1.00 89.50 220 GLU A N 1
ATOM 1607 C CA . GLU A 1 220 ? -1.524 7.926 9.857 1.00 89.50 220 GLU A CA 1
ATOM 1608 C C . GLU A 1 220 ? -1.577 9.423 10.164 1.00 89.50 220 GLU A C 1
ATOM 1610 O O . GLU A 1 220 ? -2.601 10.069 9.942 1.00 89.50 220 GLU A O 1
ATOM 1615 N N . ALA A 1 221 ? -0.486 9.978 10.696 1.00 86.12 221 ALA A N 1
ATOM 1616 C CA . ALA A 1 221 ? -0.384 11.410 10.984 1.00 86.12 221 ALA A CA 1
ATOM 1617 C C . ALA A 1 221 ? 0.036 12.228 9.750 1.00 86.12 221 ALA A C 1
ATOM 1619 O O . ALA A 1 221 ? -0.402 13.364 9.589 1.00 86.12 221 ALA A O 1
ATOM 1620 N N . GLU A 1 222 ? 0.844 11.633 8.871 1.00 81.62 222 GLU A N 1
ATOM 1621 C CA . GLU A 1 222 ? 1.512 12.295 7.748 1.00 81.62 222 GLU A CA 1
ATOM 1622 C C . GLU A 1 222 ? 1.146 11.644 6.401 1.00 81.62 222 GLU A C 1
ATOM 1624 O O . GLU A 1 222 ? 0.868 10.442 6.355 1.00 81.62 222 GLU A O 1
ATOM 1629 N N . PRO A 1 223 ? 1.157 12.386 5.274 1.00 72.50 223 PRO A N 1
ATOM 1630 C CA . PRO A 1 223 ? 1.244 13.855 5.171 1.00 72.50 223 PRO A CA 1
ATOM 1631 C C . PRO A 1 223 ? 0.016 14.620 5.702 1.00 72.50 223 PRO A C 1
ATOM 1633 O O . PRO A 1 223 ? -0.006 15.847 5.735 1.00 72.50 223 PRO A O 1
ATOM 1636 N N . SER A 1 224 ? -1.048 13.911 6.073 1.00 82.62 224 SER A N 1
ATOM 1637 C CA . SER A 1 224 ? -2.244 14.499 6.669 1.00 82.62 224 SER A CA 1
ATOM 1638 C C . SER A 1 224 ? -2.912 13.466 7.571 1.00 82.62 224 SER A C 1
ATOM 1640 O O . SER A 1 224 ? -3.022 12.316 7.128 1.00 82.62 224 SER A O 1
ATOM 1642 N N . PRO A 1 225 ? -3.444 13.854 8.746 1.00 88.94 225 PRO A N 1
ATOM 1643 C CA . PRO A 1 225 ? -4.148 12.937 9.630 1.00 88.94 225 PRO A CA 1
ATOM 1644 C C . PRO A 1 225 ? -5.250 12.178 8.889 1.00 88.94 225 PRO A C 1
ATOM 1646 O O . PRO A 1 225 ? -6.170 12.784 8.333 1.00 88.94 225 PRO A O 1
ATOM 1649 N N . ARG A 1 226 ? -5.162 10.850 8.855 1.00 92.31 226 ARG A N 1
ATOM 1650 C CA . ARG A 1 226 ? -6.121 9.996 8.147 1.00 92.31 226 ARG A CA 1
ATOM 1651 C C . ARG A 1 226 ? -6.233 8.614 8.768 1.00 92.31 226 ARG A C 1
ATOM 1653 O O . ARG A 1 226 ? -5.343 8.159 9.483 1.00 92.31 226 ARG A O 1
ATOM 1660 N N . ILE A 1 227 ? -7.336 7.948 8.451 1.00 94.19 227 ILE A N 1
ATOM 1661 C CA . ILE A 1 227 ? -7.507 6.514 8.654 1.00 94.19 227 ILE A CA 1
ATOM 1662 C C . ILE A 1 227 ? -7.478 5.836 7.291 1.00 94.19 227 ILE A C 1
ATOM 1664 O O . ILE A 1 227 ? -8.192 6.245 6.372 1.00 94.19 227 ILE A O 1
ATOM 1668 N N . ARG A 1 228 ? -6.649 4.801 7.167 1.00 93.88 228 ARG A N 1
ATOM 1669 C CA . ARG A 1 228 ? -6.502 3.998 5.952 1.00 93.88 228 ARG A CA 1
ATOM 1670 C C . ARG A 1 228 ? -6.796 2.543 6.277 1.00 93.88 228 ARG A C 1
ATOM 1672 O O . ARG A 1 228 ? -6.243 2.010 7.231 1.00 93.88 228 ARG A O 1
ATOM 1679 N N . ALA A 1 229 ? -7.656 1.901 5.496 1.00 95.00 229 ALA A N 1
ATOM 1680 C CA . ALA A 1 229 ? -7.882 0.465 5.572 1.00 95.00 229 ALA A CA 1
ATOM 1681 C C . ALA A 1 229 ? -7.295 -0.210 4.333 1.00 95.00 229 ALA A C 1
ATOM 1683 O O . ALA A 1 229 ? -7.574 0.203 3.205 1.00 95.00 229 ALA A O 1
ATOM 1684 N N . LYS A 1 230 ? -6.508 -1.263 4.535 1.00 92.69 230 LYS A N 1
ATOM 1685 C CA . LYS A 1 230 ? -5.891 -2.053 3.466 1.00 92.69 230 LYS A CA 1
ATOM 1686 C C . LYS A 1 230 ? -6.068 -3.543 3.712 1.00 92.69 230 LYS A C 1
ATOM 1688 O O . LYS A 1 230 ? -6.217 -3.986 4.851 1.00 92.69 230 LYS A O 1
ATOM 1693 N N . ARG A 1 231 ? -6.024 -4.334 2.646 1.00 91.44 231 ARG A N 1
ATOM 1694 C CA . ARG A 1 231 ? -6.060 -5.794 2.749 1.00 91.44 231 ARG A CA 1
ATOM 1695 C C . ARG A 1 231 ? -4.700 -6.326 3.214 1.00 91.44 231 ARG A C 1
ATOM 1697 O O . ARG A 1 231 ? -3.667 -5.955 2.663 1.00 91.44 231 ARG A O 1
ATOM 1704 N N . ILE A 1 232 ? -4.705 -7.232 4.191 1.00 88.31 232 ILE A N 1
ATOM 1705 C CA . ILE A 1 232 ? -3.512 -7.910 4.728 1.00 88.31 232 ILE A CA 1
ATOM 1706 C C . ILE A 1 232 ? -3.602 -9.426 4.585 1.00 88.31 232 ILE A C 1
ATOM 1708 O O . ILE A 1 232 ? -4.648 -9.973 4.241 1.00 88.31 232 ILE A O 1
ATOM 1712 N N . ALA A 1 233 ? -2.473 -10.106 4.824 1.00 80.38 233 ALA A N 1
ATOM 1713 C CA . ALA A 1 233 ? -2.327 -11.553 4.640 1.00 80.38 233 ALA A CA 1
ATOM 1714 C C . ALA A 1 233 ? -2.791 -12.026 3.244 1.00 80.38 233 ALA A C 1
ATOM 1716 O O . ALA A 1 233 ? -3.251 -13.153 3.061 1.00 80.38 233 ALA A O 1
ATOM 1717 N N . TYR A 1 234 ? -2.649 -11.142 2.253 1.00 73.06 234 TYR A N 1
ATOM 1718 C CA . TYR A 1 234 ? -3.007 -11.382 0.868 1.00 73.06 234 TYR A CA 1
ATOM 1719 C C . TYR A 1 234 ? -1.832 -12.063 0.166 1.00 73.06 234 TYR A C 1
ATOM 1721 O O . TYR A 1 234 ? -0.801 -11.448 -0.097 1.00 73.06 234 TYR A O 1
ATOM 1729 N N . LYS A 1 235 ? -1.971 -13.363 -0.081 1.00 70.69 235 LYS A N 1
ATOM 1730 C CA . LYS A 1 235 ? -1.033 -14.168 -0.871 1.00 70.69 235 LYS A CA 1
ATOM 1731 C C . LYS A 1 235 ? -1.766 -14.742 -2.075 1.00 70.69 235 LYS A C 1
ATOM 1733 O O . LYS A 1 235 ? -2.994 -14.774 -2.097 1.00 70.69 235 LYS A O 1
ATOM 1738 N N . GLU A 1 236 ? -1.024 -15.211 -3.070 1.00 64.56 236 GLU A N 1
ATOM 1739 C CA . GLU A 1 236 ? -1.622 -15.928 -4.195 1.00 64.56 236 GLU A CA 1
ATOM 1740 C C . GLU A 1 236 ? -2.453 -17.120 -3.684 1.00 64.56 236 GLU A C 1
ATOM 1742 O O . GLU A 1 236 ? -1.992 -17.908 -2.856 1.00 64.56 236 GLU A O 1
ATOM 1747 N N . GLY A 1 237 ? -3.716 -17.199 -4.113 1.00 66.12 237 GLY A N 1
ATOM 1748 C CA . GLY A 1 237 ? -4.681 -18.192 -3.629 1.00 66.12 237 GLY A CA 1
ATOM 1749 C C . GLY A 1 237 ? -5.325 -17.888 -2.267 1.00 66.12 237 GLY A C 1
ATOM 1750 O O . GLY A 1 237 ? -6.096 -18.715 -1.778 1.00 66.12 237 GLY A O 1
ATOM 1751 N N . ALA A 1 238 ? -5.048 -16.732 -1.649 1.00 74.38 238 ALA A N 1
ATOM 1752 C CA . ALA A 1 238 ? -5.746 -16.303 -0.438 1.00 74.38 238 ALA A CA 1
ATOM 1753 C C . ALA A 1 238 ? -7.242 -16.103 -0.715 1.00 74.38 238 ALA A C 1
ATOM 1755 O O . ALA A 1 238 ? -7.641 -15.533 -1.733 1.00 74.38 238 ALA A O 1
ATOM 1756 N N . VAL A 1 239 ? -8.079 -16.567 0.212 1.00 78.56 239 VAL A N 1
ATOM 1757 C CA . VAL A 1 239 ? -9.533 -16.434 0.089 1.00 78.56 239 VAL A CA 1
ATOM 1758 C C . VAL A 1 239 ? -9.932 -15.033 0.532 1.00 78.56 239 VAL A C 1
ATOM 1760 O O . VAL A 1 239 ? -9.855 -14.709 1.717 1.00 78.56 239 VAL A O 1
ATOM 1763 N N . VAL A 1 240 ? -10.392 -14.218 -0.415 1.00 83.31 240 VAL A N 1
ATOM 1764 C CA . VAL A 1 240 ? -10.945 -12.890 -0.126 1.00 83.31 240 VAL A CA 1
ATOM 1765 C C . VAL A 1 240 ? -12.369 -13.047 0.407 1.00 83.31 240 VAL A C 1
ATOM 1767 O O . VAL A 1 240 ? -13.219 -13.675 -0.225 1.00 83.31 240 VAL A O 1
ATOM 1770 N N . LYS A 1 241 ? -12.643 -12.488 1.588 1.00 87.06 241 LYS A N 1
ATOM 1771 C CA . LYS A 1 241 ? -13.974 -12.506 2.216 1.00 87.06 241 LYS A CA 1
ATOM 1772 C C . LYS A 1 241 ? -14.688 -11.185 1.949 1.00 87.06 241 LYS A C 1
ATOM 1774 O O . LYS A 1 241 ? -14.997 -10.461 2.887 1.00 87.06 241 LYS A O 1
ATOM 1779 N N . GLU A 1 242 ? -14.949 -10.882 0.679 1.00 88.62 242 GLU A N 1
ATOM 1780 C CA . GLU A 1 242 ? -15.455 -9.571 0.232 1.00 88.62 242 GLU A CA 1
ATOM 1781 C C . GLU A 1 242 ? -16.659 -9.080 1.046 1.00 88.62 242 GLU A C 1
ATOM 1783 O O . GLU A 1 242 ? -16.652 -7.954 1.522 1.00 88.62 242 GLU A O 1
ATOM 1788 N N . MET A 1 243 ? -17.640 -9.947 1.318 1.00 88.75 243 MET A N 1
ATOM 1789 C CA . MET A 1 243 ? -18.809 -9.591 2.136 1.00 88.75 243 MET A CA 1
ATOM 1790 C C . MET A 1 243 ? -18.443 -9.176 3.569 1.00 88.75 243 MET A C 1
ATOM 1792 O O . MET A 1 243 ? -19.010 -8.224 4.104 1.00 88.75 243 MET A O 1
ATOM 1796 N N . SER A 1 244 ? -17.497 -9.882 4.195 1.00 90.69 244 SER A N 1
ATOM 1797 C CA . SER A 1 244 ? -17.008 -9.537 5.532 1.00 90.69 244 SER A CA 1
ATOM 1798 C C . SER A 1 244 ? -16.195 -8.247 5.504 1.00 90.69 244 SER A C 1
ATOM 1800 O O . SER A 1 244 ? -16.324 -7.427 6.408 1.00 90.69 244 SER A O 1
ATOM 1802 N N . GLU A 1 245 ? -15.379 -8.055 4.462 1.00 92.56 245 GLU A N 1
ATOM 1803 C CA . GLU A 1 245 ? -14.618 -6.825 4.258 1.00 92.56 245 GLU A CA 1
ATOM 1804 C C . GLU A 1 245 ? -15.558 -5.625 4.104 1.00 92.56 245 GLU A C 1
ATOM 1806 O O . GLU A 1 245 ? -15.420 -4.644 4.829 1.00 92.56 245 GLU A O 1
ATOM 1811 N N . SER A 1 246 ? -16.571 -5.725 3.242 1.00 92.56 246 SER A N 1
ATOM 1812 C CA . SER A 1 246 ? -17.557 -4.664 3.031 1.00 92.56 246 SER A CA 1
ATOM 1813 C C . SER A 1 246 ? -18.308 -4.293 4.309 1.00 92.56 246 SER A C 1
ATOM 1815 O O . SER A 1 246 ? -18.475 -3.107 4.577 1.00 92.56 246 SER A O 1
ATOM 1817 N N . GLU A 1 247 ? -18.729 -5.263 5.129 1.00 93.94 247 GLU A N 1
ATOM 1818 C CA . GLU A 1 247 ? -19.415 -4.953 6.394 1.00 93.94 247 GLU A CA 1
ATOM 1819 C C . GLU A 1 247 ? -18.483 -4.267 7.404 1.00 93.94 247 GLU A C 1
ATOM 1821 O O . GLU A 1 247 ? -18.908 -3.334 8.090 1.00 93.94 247 GLU A O 1
ATOM 1826 N N . ILE A 1 248 ? -17.208 -4.671 7.472 1.00 94.69 248 ILE A N 1
ATOM 1827 C CA . ILE A 1 248 ? -16.206 -4.002 8.314 1.00 94.69 248 ILE A CA 1
ATOM 1828 C C . ILE A 1 248 ? -16.009 -2.553 7.871 1.00 94.69 248 ILE A C 1
ATOM 1830 O O . ILE A 1 248 ? -16.066 -1.653 8.709 1.00 94.69 248 ILE A O 1
ATOM 1834 N N . LEU A 1 249 ? -15.798 -2.322 6.574 1.00 95.88 249 LEU A N 1
ATOM 1835 C CA . LEU A 1 249 ? -15.539 -0.990 6.022 1.00 95.88 249 LEU A CA 1
ATOM 1836 C C . LEU A 1 249 ? -16.750 -0.071 6.184 1.00 95.88 249 LEU A C 1
ATOM 1838 O O . LEU A 1 249 ? -16.602 1.051 6.657 1.00 95.88 249 LEU A O 1
ATOM 1842 N N . ARG A 1 250 ? -17.957 -0.574 5.903 1.00 95.69 250 ARG A N 1
ATOM 1843 C CA . ARG A 1 250 ? -19.207 0.172 6.093 1.00 95.69 250 ARG A CA 1
ATOM 1844 C C . ARG A 1 250 ? -19.377 0.618 7.547 1.00 95.69 250 ARG A C 1
ATOM 1846 O O . ARG A 1 250 ? -19.698 1.773 7.812 1.00 95.69 250 ARG A O 1
ATOM 1853 N N . ARG A 1 251 ? -19.135 -0.280 8.512 1.00 95.69 251 ARG A N 1
ATOM 1854 C CA . ARG A 1 251 ? -19.191 0.077 9.940 1.00 95.69 251 ARG A CA 1
ATOM 1855 C C . ARG A 1 251 ? -18.070 1.012 10.365 1.00 95.69 251 ARG A C 1
ATOM 1857 O O . ARG A 1 251 ? -18.301 1.847 11.235 1.00 95.69 251 ARG A O 1
ATOM 1864 N N . LEU A 1 252 ? -16.880 0.866 9.786 1.00 96.38 252 LEU A N 1
ATOM 1865 C CA . LEU A 1 252 ? -15.762 1.769 10.031 1.00 96.38 252 LEU A CA 1
ATOM 1866 C C . LEU A 1 252 ? -16.139 3.194 9.618 1.00 96.38 252 LEU A C 1
ATOM 1868 O O . LEU A 1 252 ? -16.014 4.094 10.438 1.00 96.38 252 LEU A O 1
ATOM 1872 N N . GLU A 1 253 ? -16.660 3.391 8.406 1.00 96.50 253 GLU A N 1
ATOM 1873 C CA . GLU A 1 253 ? -17.113 4.701 7.920 1.00 96.50 253 GLU A CA 1
ATOM 1874 C C . GLU A 1 253 ? -18.224 5.296 8.797 1.00 96.50 253 GLU A C 1
ATOM 1876 O O . GLU A 1 253 ? -18.123 6.450 9.226 1.00 96.50 253 GLU A O 1
ATOM 1881 N N . ASP A 1 254 ? -19.258 4.508 9.111 1.00 96.00 254 ASP A N 1
ATOM 1882 C CA . ASP A 1 254 ? -20.393 4.943 9.933 1.00 96.00 254 ASP A CA 1
ATOM 1883 C C . ASP A 1 254 ? -19.950 5.386 11.339 1.00 96.00 254 ASP A C 1
ATOM 1885 O O . ASP A 1 254 ? -20.302 6.476 11.810 1.00 96.00 254 ASP A O 1
ATOM 1889 N N . ASP A 1 255 ? -19.183 4.538 12.030 1.00 96.44 255 ASP A N 1
ATOM 1890 C CA . ASP A 1 255 ? -18.750 4.788 13.404 1.00 96.44 255 ASP A CA 1
ATOM 1891 C C . ASP A 1 255 ? -17.694 5.898 13.461 1.00 96.44 255 ASP A C 1
ATOM 1893 O O . ASP A 1 255 ? -17.740 6.735 14.369 1.00 96.44 255 ASP A O 1
ATOM 1897 N N . LEU A 1 256 ? -16.788 5.960 12.478 1.00 95.69 256 LEU A N 1
ATOM 1898 C CA . LEU A 1 256 ? -15.809 7.038 12.351 1.00 95.69 256 LEU A CA 1
ATOM 1899 C C . LEU A 1 256 ? -16.508 8.378 12.128 1.00 95.69 256 LEU A C 1
ATOM 1901 O O . LEU A 1 256 ? -16.195 9.362 12.798 1.00 95.69 256 LEU A O 1
ATOM 1905 N N . GLY A 1 257 ? -17.507 8.417 11.244 1.00 94.75 257 GLY A N 1
ATOM 1906 C CA . GLY A 1 257 ? -18.303 9.613 10.991 1.00 94.75 257 GLY A CA 1
ATOM 1907 C C . GLY A 1 257 ? -19.012 10.121 12.249 1.00 94.75 257 GLY A C 1
ATOM 1908 O O . GLY A 1 257 ? -19.058 11.330 12.487 1.00 94.75 257 GLY A O 1
ATOM 1909 N N . ARG A 1 258 ? -19.528 9.220 13.094 1.00 96.12 258 ARG A N 1
ATOM 1910 C CA . ARG A 1 258 ? -20.124 9.577 14.396 1.00 96.12 258 ARG A CA 1
ATOM 1911 C C . ARG A 1 258 ? -19.082 10.087 15.384 1.00 96.12 258 ARG A C 1
ATOM 1913 O O . ARG A 1 258 ? -19.309 11.106 16.030 1.00 96.12 258 ARG A O 1
ATOM 1920 N N . TRP A 1 259 ? -17.939 9.416 15.483 1.00 95.19 259 TRP A N 1
ATOM 1921 C CA . TRP A 1 259 ? -16.857 9.824 16.375 1.00 95.19 259 TRP A CA 1
ATOM 1922 C C . TRP A 1 259 ? -16.303 11.207 16.019 1.00 95.19 259 TRP A C 1
ATOM 1924 O O . TRP A 1 259 ? -16.155 12.049 16.902 1.00 95.19 259 TRP A O 1
ATOM 1934 N N . ILE A 1 260 ? -16.091 11.477 14.727 1.00 93.00 260 ILE A N 1
ATOM 1935 C CA . ILE A 1 260 ? -15.668 12.790 14.225 1.00 93.00 260 ILE A CA 1
ATOM 1936 C C . ILE A 1 260 ? -16.692 13.871 14.592 1.00 93.00 260 ILE A C 1
ATOM 1938 O O . ILE A 1 260 ? -16.307 14.951 15.036 1.00 93.00 260 ILE A O 1
ATOM 1942 N N . LYS A 1 261 ? -17.992 13.600 14.416 1.00 92.00 261 LYS A N 1
ATOM 1943 C CA . LYS A 1 261 ? -19.060 14.559 14.745 1.00 92.00 261 LYS A CA 1
ATOM 1944 C C . LYS A 1 261 ? -19.122 14.874 16.236 1.00 92.00 261 LYS A C 1
ATOM 1946 O O . LYS A 1 261 ? -19.304 16.031 16.576 1.00 92.00 261 LYS A O 1
ATOM 1951 N N . ASN A 1 262 ? -18.926 13.881 17.101 1.00 89.81 262 ASN A N 1
ATOM 1952 C CA . ASN A 1 262 ? -18.970 14.064 18.555 1.00 89.81 262 ASN A CA 1
ATOM 1953 C C . ASN A 1 262 ? -17.759 14.829 19.122 1.00 89.81 262 ASN A C 1
ATOM 1955 O O . ASN A 1 262 ? -17.775 15.200 20.292 1.00 89.81 262 ASN A O 1
ATOM 1959 N N . LYS A 1 263 ? -16.701 15.021 18.326 1.00 78.56 263 LYS A N 1
ATOM 1960 C CA . LYS A 1 263 ? -15.509 15.795 18.702 1.00 78.56 263 LYS A CA 1
ATOM 1961 C C . LYS A 1 263 ? -15.535 17.256 18.247 1.00 78.56 263 LYS A C 1
ATOM 1963 O O . LYS A 1 263 ? -14.636 17.999 18.636 1.00 78.56 263 LYS A O 1
ATOM 1968 N N . LYS A 1 264 ? -16.489 17.636 17.397 1.00 59.34 264 LYS A N 1
ATOM 1969 C CA . LYS A 1 264 ? -16.718 19.030 16.996 1.00 59.34 264 LYS A CA 1
ATOM 1970 C C . LYS A 1 264 ? -17.626 19.718 18.002 1.00 59.34 264 LYS A C 1
ATOM 1972 O O . LYS A 1 264 ? -17.386 20.919 18.233 1.00 59.34 264 LYS A O 1
#

Secondary structure (DSSP, 8-state):
--TTTTSTTHHHHTTTSHHHHHHHHHHHHHHHHHHHT---EEEEE--EES---TT--EEEEESS---S-EEHHHHHHHHHHHHH-GGGTTEEEEEEE-TTS----HHHHHHHHGGGSS-EEEEEEPPTT--HHHHHHHHHHHHTTTTSTTSS-SS-EEEEE-GGG-EEEEE---------HHHHHHHHHHHHHS--TT---------GGG-S-EEEEEEE-SSS-EEEEEE-S--TT----HHHHHHHHHHHHHHHHHHHHHT-

Foldseek 3Di:
DLVCCVPPPNVVVCPVVPSVVVVVVVVVVLVCCVVPVHWDAAEDAEAADEDDDAFAFKAKAFAPPDHAHAHPNRSVVLVVLLVVAPLRTNGYMYMHGDNPGGGDDPQNSNVRSVNSVAAWDDKDFADPPPDLVVVLVVQVVVLVCQQDPPSPDPFRWDWDQDPQSKIKTFGFHDQDPDDDPVNVVVVVVVCVVDDDPDDDPDPPSPRCRQQAKTKMWHADPPPGTMIIIHIGSDDVVRDDPPVVVVSVVVVCVVVVVVVSVVVD

Radius of gyration: 23.09 Å; chains: 1; bounding box: 43×72×52 Å

Sequence (264 aa):
GVDRRGQFPYSVANMGGALDKRLAADQALVLASLARGFDYTILRVGKIASEGKASEGATLAVGDSLDDGVSAALAAEALVQSMTQKTSLNSTFSIANDAKAGVTNQAVWDDLFLKLDGPELLRTLLPAGTSASAATEWMAEWSKRWEKPGSGLTTPVVVKATGEGGVGLYFSPKVNDYVSQAEEKKLKEAAEIGGKPGDKPKPMKVSRAGLEGGIEVLVEAEPSPRIRAKRIAYKEGAVVKEMSESEILRRLEDDLGRWIKNKK